Protein AF-A0A1I5BP24-F1 (afdb_monomer_lite)

Radius of gyration: 20.65 Å; chains: 1; bounding box: 53×51×50 Å

Sequence (372 aa):
MGFIENFFFSIAGLSYIFLWIVVSLATIEKKPILNYLAEFLVYLFSFLFLGLRDSNSGTDTAAYISFFEKIQYSQNFEFTWEYIYNVFAYLIGLIFDSTGFIIANVVIQLLLISFISRKLKIKEISLILLAYISFLPGFDMLTNGMRQGLSIPLAMIIYFIWQYKKSINKLSVFILFILHKSILIYIPFLIVSSFTKTNHKLKLINLFLSLFVIFILLWHLMDLRDVLSPVMNSITFQLSESNLTLGEKFNVYLTNDSDMLSGIYKYYFLMISIFFLFFVFKSRKEISEHTNNVVLRDYAFFVSFLALPYAIIWISPFSYRFMYIFYLPGLIFSVYFLNIQNQIKSYYFYLLVVLVAGLFTYGSNTFSNFNY

Organism: NCBI:txid287099

Foldseek 3Di:
DVLVCCLCPDPLNVLVVVLLVVLVVLQPPPDDPLLVVLSVLLNVLSSLVVSVDDCPLDDVSVVQLVLLCCLLPPPDQDCPDQPVVSVVSNVQSVPDHSVSSLSVLLSLLLVLQLVLLVLLVQNNSSLLSLLVSLLQFISCSVRCCSLVSNLQSVLSVVVSCCVPVVPDDPCVNVVSVSRDVLSVLVVVVVVCLVPDDLVCLLVLLVVLLVLLVVLLVVVVVDPCLVVLLVVLVVQQDDDPVDPDGRSVVVNCQQPVPPQLDDPVVLVSLVVLLVVLVVLLVVCSVVCVVVVPPSVLSSLSSVLSSLSNVLSNRSRTSNSSSSSSNNNSSSSSSSSSSCSVVVDVVSSVVSVVVSVVSSCVSSVDCVSVVVPD

Structure (mmCIF, N/CA/C/O backbone):
data_AF-A0A1I5BP24-F1
#
_entry.id   AF-A0A1I5BP24-F1
#
loop_
_atom_site.group_PDB
_atom_site.id
_atom_site.type_symbol
_atom_site.label_atom_id
_atom_site.label_alt_id
_atom_site.label_comp_id
_atom_site.label_asym_id
_atom_site.label_entity_id
_atom_site.label_seq_id
_atom_site.pdbx_PDB_ins_code
_atom_site.Cartn_x
_atom_site.Cartn_y
_atom_site.Cartn_z
_atom_site.occupancy
_atom_site.B_iso_or_equiv
_atom_site.auth_seq_id
_atom_site.auth_comp_id
_atom_site.auth_asym_id
_atom_site.auth_atom_id
_atom_site.pdbx_PDB_model_num
ATOM 1 N N . MET A 1 1 ? 19.831 -29.323 -3.398 1.00 38.34 1 MET A N 1
ATOM 2 C CA . MET A 1 1 ? 20.983 -28.913 -2.564 1.00 38.34 1 MET A CA 1
ATOM 3 C C . MET A 1 1 ? 21.501 -27.535 -2.957 1.00 38.34 1 MET A C 1
ATOM 5 O O . MET A 1 1 ? 21.423 -26.663 -2.106 1.00 38.34 1 MET A O 1
ATOM 9 N N . GLY A 1 2 ? 21.856 -27.276 -4.225 1.00 42.53 2 GLY A N 1
ATOM 10 C CA . GLY A 1 2 ? 22.384 -25.962 -4.649 1.00 42.53 2 GLY A CA 1
ATOM 11 C C . GLY A 1 2 ? 21.509 -24.736 -4.335 1.00 42.53 2 GLY A C 1
ATOM 12 O O . GLY A 1 2 ? 22.036 -23.686 -4.003 1.00 42.53 2 GLY A O 1
ATOM 13 N N . PHE A 1 3 ? 20.176 -24.864 -4.334 1.00 43.75 3 PHE A N 1
ATOM 14 C CA . PHE A 1 3 ? 19.287 -23.747 -3.977 1.00 43.75 3 PHE A CA 1
ATOM 15 C C . PHE A 1 3 ? 19.384 -23.338 -2.495 1.00 43.75 3 PHE A C 1
ATOM 17 O O . PHE A 1 3 ? 19.379 -22.159 -2.151 1.00 43.75 3 PHE A O 1
ATOM 24 N N . ILE A 1 4 ? 19.494 -24.330 -1.610 1.00 44.84 4 ILE A N 1
ATOM 25 C CA . ILE A 1 4 ? 19.556 -24.122 -0.160 1.00 44.84 4 ILE A CA 1
ATOM 26 C C . ILE A 1 4 ? 20.906 -23.504 0.209 1.00 44.84 4 ILE A C 1
ATOM 28 O O . ILE A 1 4 ? 20.944 -22.522 0.945 1.00 44.84 4 ILE A O 1
ATOM 32 N N . GLU A 1 5 ? 21.999 -24.026 -0.349 1.00 47.09 5 GLU A N 1
ATOM 33 C CA . GLU A 1 5 ? 23.335 -23.454 -0.152 1.00 47.09 5 GLU A CA 1
ATOM 34 C C . GLU A 1 5 ? 23.419 -22.026 -0.700 1.00 47.09 5 GLU A C 1
ATOM 36 O O . GLU A 1 5 ? 23.831 -21.125 0.027 1.00 47.09 5 GLU A O 1
ATOM 41 N N . ASN A 1 6 ? 22.923 -21.774 -1.915 1.00 49.66 6 ASN A N 1
ATOM 42 C CA . ASN A 1 6 ? 22.903 -20.423 -2.476 1.00 49.66 6 ASN A CA 1
ATOM 43 C C . ASN A 1 6 ? 22.103 -19.446 -1.609 1.00 49.66 6 ASN A C 1
ATOM 45 O O . ASN A 1 6 ? 22.500 -18.297 -1.472 1.00 49.66 6 ASN A O 1
ATOM 49 N N . PHE A 1 7 ? 21.011 -19.868 -0.969 1.00 51.94 7 PHE A N 1
ATOM 50 C CA . PHE A 1 7 ? 20.293 -18.992 -0.045 1.00 51.94 7 PHE A CA 1
ATOM 51 C C . PHE A 1 7 ? 21.119 -18.699 1.214 1.00 51.94 7 PHE A C 1
ATOM 53 O O . PHE A 1 7 ? 21.410 -17.540 1.485 1.00 51.94 7 PHE A O 1
ATOM 60 N N . PHE A 1 8 ? 21.536 -19.721 1.968 1.00 54.41 8 PHE A N 1
ATOM 61 C CA . PHE A 1 8 ? 22.217 -19.519 3.256 1.00 54.41 8 PHE A CA 1
ATOM 62 C C . PHE A 1 8 ? 23.579 -18.827 3.137 1.00 54.41 8 PHE A C 1
ATOM 64 O O . PHE A 1 8 ? 23.984 -18.137 4.072 1.00 54.41 8 PHE A O 1
ATOM 71 N N . PHE A 1 9 ? 24.261 -18.982 2.001 1.00 56.28 9 PHE A N 1
ATOM 72 C CA . PHE A 1 9 ? 25.566 -18.373 1.748 1.00 56.28 9 PHE A CA 1
ATOM 73 C C . PHE A 1 9 ? 25.504 -17.123 0.855 1.00 56.28 9 PHE A C 1
ATOM 75 O O . PHE A 1 9 ? 26.529 -16.469 0.670 1.00 56.28 9 PHE A O 1
ATOM 82 N N . SER A 1 10 ? 24.330 -16.738 0.338 1.00 51.28 10 SER A N 1
ATOM 83 C CA . SER A 1 10 ? 24.176 -15.456 -0.363 1.00 51.28 10 SER A CA 1
ATOM 84 C C . SER A 1 10 ? 23.939 -14.302 0.604 1.00 51.28 10 SER A C 1
ATOM 86 O O . SER A 1 10 ? 23.294 -14.430 1.647 1.00 51.28 10 SER A O 1
ATOM 88 N N . ILE A 1 11 ? 24.374 -13.114 0.182 1.00 52.81 11 ILE A N 1
ATOM 89 C CA . ILE A 1 11 ? 24.058 -11.834 0.831 1.00 52.81 11 ILE A CA 1
ATOM 90 C C . ILE A 1 11 ? 22.535 -11.661 0.990 1.00 52.81 11 ILE A C 1
ATOM 92 O O . ILE A 1 11 ? 22.078 -11.106 1.992 1.00 52.81 11 ILE A O 1
ATOM 96 N N . ALA A 1 12 ? 21.747 -12.198 0.051 1.00 49.94 12 ALA A N 1
ATOM 97 C CA . ALA A 1 12 ? 20.288 -12.223 0.099 1.00 49.94 12 ALA A CA 1
ATOM 98 C C . ALA A 1 12 ? 19.764 -12.984 1.314 1.00 49.94 12 ALA A C 1
ATOM 100 O O . ALA A 1 12 ? 19.069 -12.408 2.154 1.00 49.94 12 ALA A O 1
ATOM 101 N N . GLY A 1 13 ? 20.122 -14.264 1.438 1.00 52.25 13 GLY A N 1
ATOM 102 C CA . GLY A 1 13 ? 19.632 -15.082 2.539 1.00 52.25 13 GLY A CA 1
ATOM 103 C C . GLY A 1 13 ? 20.172 -14.614 3.882 1.00 52.25 13 GLY A C 1
ATOM 104 O O . GLY A 1 13 ? 19.409 -14.562 4.843 1.00 52.25 13 GLY A O 1
ATOM 105 N N . LEU A 1 14 ? 21.423 -14.145 3.949 1.00 57.38 14 LEU A N 1
ATOM 106 C CA . LEU A 1 14 ? 21.986 -13.544 5.164 1.00 57.38 14 LEU A CA 1
ATOM 107 C C . LEU A 1 14 ? 21.220 -12.285 5.608 1.00 57.38 14 LEU A C 1
ATOM 109 O O . LEU A 1 14 ? 20.912 -12.140 6.792 1.00 57.38 14 LEU A O 1
ATOM 113 N N . SER A 1 15 ? 20.845 -11.404 4.675 1.00 53.50 15 SER A N 1
ATOM 114 C CA . SER A 1 15 ? 20.063 -10.192 4.973 1.00 53.50 15 SER A CA 1
ATOM 115 C C . SER A 1 15 ? 18.645 -10.514 5.455 1.00 53.50 15 SER A C 1
ATOM 117 O O . SER A 1 15 ? 18.114 -9.832 6.332 1.00 53.50 15 SER A O 1
ATOM 119 N N . TYR A 1 16 ? 18.036 -11.581 4.935 1.00 58.62 16 TYR A N 1
ATOM 120 C CA . TYR A 1 16 ? 16.728 -12.055 5.391 1.00 58.62 16 TYR A CA 1
ATOM 121 C C . TYR A 1 16 ? 16.786 -12.794 6.724 1.00 58.62 16 TYR A C 1
ATOM 123 O O . TYR A 1 16 ? 15.888 -12.617 7.543 1.00 58.62 16 TYR A O 1
ATOM 131 N N . ILE A 1 17 ? 17.837 -13.576 6.981 1.00 61.72 17 ILE A N 1
ATOM 132 C CA . ILE A 1 17 ? 18.101 -14.153 8.305 1.00 61.72 17 ILE A CA 1
ATOM 133 C C . ILE A 1 17 ? 18.274 -13.019 9.315 1.00 61.72 17 ILE A C 1
ATOM 135 O O . ILE A 1 17 ? 17.666 -13.052 10.381 1.00 61.72 17 ILE A O 1
ATOM 139 N N . PHE A 1 18 ? 19.021 -11.971 8.960 1.00 63.41 18 PHE A N 1
ATOM 140 C CA . PHE A 1 18 ? 19.148 -10.777 9.786 1.00 63.41 18 PHE A CA 1
ATOM 141 C C . PHE A 1 18 ? 17.799 -10.081 10.008 1.00 63.41 18 PHE A C 1
ATOM 143 O O . PHE A 1 18 ? 17.456 -9.782 11.148 1.00 63.41 18 PHE A O 1
ATOM 150 N N . LEU A 1 19 ? 16.989 -9.880 8.963 1.00 59.53 19 LEU A N 1
ATOM 151 C CA . LEU A 1 19 ? 15.641 -9.320 9.094 1.00 59.53 19 LEU A CA 1
ATOM 152 C C . LEU A 1 19 ? 14.757 -10.188 10.003 1.00 59.53 19 LEU A C 1
ATOM 154 O O . LEU A 1 19 ? 14.069 -9.660 10.872 1.00 59.53 19 LEU A O 1
ATOM 158 N N . TRP A 1 20 ? 14.805 -11.511 9.850 1.00 64.50 20 TRP A N 1
ATOM 159 C CA . TRP A 1 20 ? 14.082 -12.462 10.690 1.00 64.50 20 TRP A CA 1
ATOM 160 C C . TRP A 1 20 ? 14.533 -12.379 12.148 1.00 64.50 20 TRP A C 1
ATOM 162 O O . TRP A 1 20 ? 13.686 -12.315 13.036 1.00 64.50 20 TRP A O 1
ATOM 172 N N . ILE A 1 21 ? 15.840 -12.280 12.407 1.00 64.00 21 ILE A N 1
ATOM 173 C CA . ILE A 1 21 ? 16.393 -12.041 13.745 1.00 64.00 21 ILE A CA 1
ATOM 174 C C . ILE A 1 21 ? 15.887 -10.699 14.286 1.00 64.00 21 ILE A C 1
ATOM 176 O O . ILE A 1 21 ? 15.369 -10.651 15.395 1.00 64.00 21 ILE A O 1
ATOM 180 N N . VAL A 1 22 ? 15.949 -9.614 13.510 1.00 60.88 22 VAL A N 1
ATOM 181 C CA . VAL A 1 22 ? 15.485 -8.278 13.923 1.00 60.88 22 VAL A CA 1
ATOM 182 C C . VAL A 1 22 ? 13.985 -8.262 14.220 1.00 60.88 22 VAL A C 1
ATOM 184 O O . VAL A 1 22 ? 13.576 -7.633 15.193 1.00 60.88 22 VAL A O 1
ATOM 187 N N . VAL A 1 23 ? 13.158 -8.946 13.425 1.00 59.31 23 VAL A N 1
ATOM 188 C CA . VAL A 1 23 ? 11.705 -9.085 13.637 1.00 59.31 23 VAL A CA 1
ATOM 189 C C . VAL A 1 23 ? 11.406 -9.985 14.838 1.00 59.31 23 VAL A C 1
ATOM 191 O O . VAL A 1 23 ? 10.518 -9.671 15.627 1.00 59.31 23 VAL A O 1
ATOM 194 N N . SER A 1 24 ? 12.180 -11.051 15.037 1.00 60.31 24 SER A N 1
ATOM 195 C CA . SER A 1 24 ? 12.028 -11.970 16.171 1.00 60.31 24 SER A CA 1
ATOM 196 C C . SER A 1 24 ? 12.443 -11.318 17.493 1.00 60.31 24 SER A C 1
ATOM 198 O O . SER A 1 24 ? 11.750 -11.473 18.498 1.00 60.31 24 SER A O 1
ATOM 200 N N . LEU A 1 25 ? 13.527 -10.531 17.476 1.00 57.69 25 LEU A N 1
ATOM 201 C CA . LEU A 1 25 ? 14.007 -9.701 18.586 1.00 57.69 25 LEU A CA 1
ATOM 202 C C . LEU A 1 25 ? 13.153 -8.439 18.785 1.00 57.69 25 LEU A C 1
ATOM 204 O O . LEU A 1 25 ? 13.129 -7.862 19.865 1.00 57.69 25 LEU A O 1
ATOM 208 N N . ALA A 1 26 ? 12.411 -7.992 17.771 1.00 51.50 26 ALA A N 1
ATOM 209 C CA . ALA A 1 26 ? 11.456 -6.890 17.904 1.00 51.50 26 ALA A CA 1
ATOM 210 C C . ALA A 1 26 ? 10.321 -7.178 18.887 1.00 51.50 26 ALA A C 1
ATOM 212 O O . ALA A 1 26 ? 9.654 -6.256 19.352 1.00 51.50 26 ALA A O 1
ATOM 213 N N . THR A 1 27 ? 10.035 -8.459 19.089 1.00 51.31 27 THR A N 1
ATOM 214 C CA . THR A 1 27 ? 8.773 -8.976 19.614 1.00 51.31 27 THR A CA 1
ATOM 215 C C . THR A 1 27 ? 9.007 -9.785 20.901 1.00 51.31 27 THR A C 1
ATOM 217 O O . THR A 1 27 ? 8.265 -10.712 21.187 1.00 51.31 27 THR A O 1
ATOM 220 N N . ILE A 1 28 ? 10.012 -9.414 21.709 1.00 46.19 28 ILE A N 1
ATOM 221 C CA . ILE A 1 28 ? 10.496 -10.106 22.935 1.00 46.19 28 ILE A CA 1
ATOM 222 C C . ILE A 1 28 ? 9.428 -10.341 24.039 1.00 46.19 28 ILE A C 1
ATOM 224 O O . ILE A 1 28 ? 9.684 -11.037 25.020 1.00 46.19 28 ILE A O 1
ATOM 228 N N . GLU A 1 29 ? 8.203 -9.835 23.902 1.00 53.19 29 GLU A N 1
ATOM 229 C CA . GLU A 1 29 ? 7.113 -10.143 24.840 1.00 53.19 29 GLU A CA 1
ATOM 230 C C . GLU A 1 29 ? 6.595 -11.586 24.673 1.00 53.19 29 GLU A C 1
ATOM 232 O O . GLU A 1 29 ? 6.756 -12.188 23.616 1.00 53.19 29 GLU A O 1
ATOM 237 N N . LYS A 1 30 ? 5.951 -12.162 25.707 1.00 50.00 30 LYS A N 1
ATOM 238 C CA . LYS A 1 30 ? 5.324 -13.502 25.653 1.00 50.00 30 LYS A CA 1
ATOM 239 C C . LYS A 1 30 ? 4.406 -13.616 24.425 1.00 50.00 30 LYS A C 1
ATOM 241 O O . LYS A 1 30 ? 3.261 -13.166 24.459 1.00 50.00 30 LYS A O 1
ATOM 246 N N . LYS A 1 31 ? 4.912 -14.210 23.340 1.00 56.47 31 LYS A N 1
ATOM 247 C CA . LYS A 1 31 ? 4.194 -14.273 22.065 1.00 56.47 31 LYS A CA 1
ATOM 248 C C . LYS A 1 31 ? 3.145 -15.389 22.079 1.00 56.47 31 LYS A C 1
ATOM 250 O O . LYS A 1 31 ? 3.450 -16.501 22.516 1.00 56.47 31 LYS A O 1
ATOM 255 N N . PRO A 1 32 ? 1.940 -15.156 21.536 1.00 62.97 32 PRO A N 1
ATOM 256 C CA . PRO A 1 32 ? 1.045 -16.246 21.170 1.00 62.97 32 PRO A CA 1
ATOM 257 C C . PRO A 1 32 ? 1.681 -17.098 20.055 1.00 62.97 32 PRO A C 1
ATOM 259 O O . PRO A 1 32 ? 2.387 -16.569 19.197 1.00 62.97 32 PRO A O 1
ATOM 262 N N . ILE A 1 33 ? 1.392 -18.407 20.030 1.00 68.75 33 ILE A N 1
ATOM 263 C CA . ILE A 1 33 ? 1.871 -19.378 19.014 1.00 68.75 33 ILE A CA 1
ATOM 264 C C . ILE A 1 33 ? 1.690 -18.866 17.575 1.00 68.75 33 ILE A C 1
ATOM 266 O O . ILE A 1 33 ? 2.525 -19.119 16.710 1.00 68.75 33 ILE A O 1
ATOM 270 N N . LEU A 1 34 ? 0.631 -18.092 17.334 1.00 60.25 34 LEU A N 1
ATOM 271 C CA . LEU A 1 34 ? 0.334 -17.479 16.044 1.00 60.25 34 LEU A CA 1
ATOM 272 C C . LEU A 1 34 ? 1.467 -16.572 15.523 1.00 60.25 34 LEU A C 1
ATOM 274 O O . LEU A 1 34 ? 1.747 -16.589 14.330 1.00 60.25 34 LEU A O 1
ATOM 278 N N . ASN A 1 35 ? 2.140 -15.813 16.394 1.00 67.00 35 ASN A N 1
ATOM 279 C CA . ASN A 1 35 ? 3.245 -14.942 15.981 1.00 67.00 35 ASN A CA 1
ATOM 280 C C . ASN A 1 35 ? 4.480 -15.750 15.582 1.00 67.00 35 ASN A C 1
ATOM 282 O O . ASN A 1 35 ? 5.111 -15.414 14.588 1.00 67.00 35 ASN A O 1
ATOM 286 N N . TYR A 1 36 ? 4.783 -16.840 16.294 1.00 67.88 36 TYR A N 1
ATOM 287 C CA . TYR A 1 36 ? 5.864 -17.749 15.904 1.00 67.88 36 TYR A CA 1
ATOM 288 C C . TYR A 1 36 ? 5.572 -18.434 14.569 1.00 67.88 36 TYR A C 1
ATOM 290 O O . TYR A 1 36 ? 6.449 -18.517 13.715 1.00 67.88 36 TYR A O 1
ATOM 298 N N . LEU A 1 37 ? 4.326 -18.873 14.361 1.00 69.25 37 LEU A N 1
ATOM 299 C CA . LEU A 1 37 ? 3.896 -19.438 13.086 1.00 69.25 37 LEU A CA 1
ATOM 300 C C . LEU A 1 37 ? 4.014 -18.405 11.958 1.00 69.25 37 LEU A C 1
ATOM 302 O O . LEU A 1 37 ? 4.551 -18.719 10.904 1.00 69.25 37 LEU A O 1
ATOM 306 N N . ALA A 1 38 ? 3.564 -17.167 12.180 1.00 62.69 38 ALA A N 1
ATOM 307 C CA . ALA A 1 38 ? 3.698 -16.095 11.200 1.00 62.69 38 ALA A CA 1
ATOM 308 C C . ALA A 1 38 ? 5.170 -15.756 10.914 1.00 62.69 38 ALA A C 1
ATOM 310 O O . ALA A 1 38 ? 5.514 -15.577 9.758 1.00 62.69 38 ALA A O 1
ATOM 311 N N . GLU A 1 39 ? 6.053 -15.717 11.915 1.00 69.94 39 GLU A N 1
ATOM 312 C CA . GLU A 1 39 ? 7.502 -15.501 11.732 1.00 69.94 39 GLU A CA 1
ATOM 313 C C . GLU A 1 39 ? 8.160 -16.622 10.934 1.00 69.94 39 GLU A C 1
ATOM 315 O O . GLU A 1 39 ? 8.947 -16.356 10.025 1.00 69.94 39 GLU A O 1
ATOM 320 N N . PHE A 1 40 ? 7.816 -17.871 11.247 1.00 68.81 40 PHE A N 1
ATOM 321 C CA . PHE A 1 40 ? 8.266 -19.032 10.490 1.00 68.81 40 PHE A CA 1
ATOM 322 C C . PHE A 1 40 ? 7.772 -18.976 9.043 1.00 68.81 40 PHE A C 1
ATOM 324 O O . PHE A 1 40 ? 8.539 -19.226 8.119 1.00 68.81 40 PHE A O 1
ATOM 331 N N . LEU A 1 41 ? 6.513 -18.591 8.827 1.00 64.69 41 LEU A N 1
ATOM 332 C CA . LEU A 1 41 ? 5.959 -18.420 7.489 1.00 64.69 41 LEU A CA 1
ATOM 333 C C . LEU A 1 41 ? 6.587 -17.231 6.761 1.00 64.69 41 LEU A C 1
ATOM 335 O O . LEU A 1 41 ? 6.845 -17.352 5.575 1.00 64.69 41 LEU A O 1
ATOM 339 N N . VAL A 1 42 ? 6.899 -16.114 7.428 1.00 66.94 42 VAL A N 1
ATOM 340 C CA . VAL A 1 42 ? 7.656 -15.008 6.813 1.00 66.94 42 VAL A CA 1
ATOM 341 C C . VAL A 1 42 ? 8.996 -15.529 6.327 1.00 66.94 42 VAL A C 1
ATOM 343 O O . VAL A 1 42 ? 9.361 -15.271 5.186 1.00 66.94 42 VAL A O 1
ATOM 346 N N . TYR A 1 43 ? 9.704 -16.290 7.160 1.00 64.75 43 TYR A N 1
ATOM 347 C CA . TYR A 1 43 ? 10.968 -16.909 6.785 1.00 64.75 43 TYR A CA 1
ATOM 348 C C . TYR A 1 43 ? 10.804 -17.869 5.596 1.00 64.75 43 TYR A C 1
ATOM 350 O O . TYR A 1 43 ? 11.522 -17.740 4.609 1.00 64.75 43 TYR A O 1
ATOM 358 N N . LEU A 1 44 ? 9.809 -18.761 5.636 1.00 62.19 44 LEU A N 1
ATOM 359 C CA . LEU A 1 44 ? 9.525 -19.733 4.578 1.00 62.19 44 LEU A CA 1
ATOM 360 C C . LEU A 1 44 ? 9.126 -19.059 3.258 1.00 62.19 44 LEU A C 1
ATOM 362 O O . LEU A 1 44 ? 9.667 -19.393 2.210 1.00 62.19 44 LEU A O 1
ATOM 366 N N . PHE A 1 45 ? 8.204 -18.096 3.291 1.00 61.19 45 PHE A N 1
ATOM 367 C CA . PHE A 1 45 ? 7.774 -17.361 2.105 1.00 61.19 45 PHE A CA 1
ATOM 368 C C . PHE A 1 45 ? 8.878 -16.448 1.583 1.00 61.19 45 PHE A C 1
ATOM 370 O O . PHE A 1 45 ? 9.002 -16.339 0.377 1.00 61.19 45 PHE A O 1
ATOM 377 N N . SER A 1 46 ? 9.722 -15.862 2.435 1.00 61.88 46 SER A N 1
ATOM 378 C CA . SER A 1 46 ? 10.901 -15.100 1.988 1.00 61.88 46 SER A CA 1
ATOM 379 C C . SER A 1 46 ? 11.954 -16.002 1.334 1.00 61.88 46 SER A C 1
ATOM 381 O O . SER A 1 46 ? 12.569 -15.623 0.339 1.00 61.88 46 SER A O 1
ATOM 383 N N . PHE A 1 47 ? 12.132 -17.217 1.864 1.00 55.31 47 PHE A N 1
ATOM 384 C CA . PHE A 1 47 ? 12.987 -18.253 1.289 1.00 55.31 47 PHE A CA 1
ATOM 385 C C . PHE A 1 47 ? 12.468 -18.722 -0.075 1.00 55.31 47 PHE A C 1
ATOM 387 O O . PHE A 1 47 ? 13.227 -18.755 -1.035 1.00 55.31 47 PHE A O 1
ATOM 394 N N . LEU A 1 48 ? 11.169 -19.016 -0.193 1.00 55.03 48 LEU A N 1
ATOM 395 C CA . LEU A 1 48 ? 10.525 -19.377 -1.462 1.00 55.03 48 LEU A CA 1
ATOM 396 C C . LEU A 1 48 ? 10.509 -18.204 -2.451 1.00 55.03 48 LEU A C 1
ATOM 398 O O . LEU A 1 48 ? 10.681 -18.401 -3.648 1.00 55.03 48 LEU A O 1
ATOM 402 N N . PHE A 1 49 ? 10.345 -16.979 -1.955 1.00 55.28 49 PHE A N 1
ATOM 403 C CA . PHE A 1 49 ? 10.337 -15.749 -2.738 1.00 55.28 49 PHE A CA 1
ATOM 404 C C . PHE A 1 49 ? 11.671 -15.500 -3.442 1.00 55.28 49 PHE A C 1
ATOM 406 O O . PHE A 1 49 ? 11.683 -15.277 -4.647 1.00 55.28 49 PHE A O 1
ATOM 413 N N . LEU A 1 50 ? 12.785 -15.558 -2.707 1.00 50.62 50 LEU A N 1
ATOM 414 C CA . LEU A 1 50 ? 14.132 -15.448 -3.279 1.00 50.62 50 LEU A CA 1
ATOM 415 C C . LEU A 1 50 ? 14.553 -16.730 -4.002 1.00 50.62 50 LEU A C 1
ATOM 417 O O . LEU A 1 50 ? 15.390 -16.694 -4.897 1.00 50.62 50 LEU A O 1
ATOM 421 N N . GLY A 1 51 ? 13.982 -17.862 -3.587 1.00 41.38 51 GLY A N 1
ATOM 422 C CA . GLY A 1 51 ? 14.357 -19.180 -4.060 1.00 41.38 51 GLY A CA 1
ATOM 423 C C . GLY A 1 51 ? 13.678 -19.644 -5.346 1.00 41.38 51 GLY A C 1
ATOM 424 O O . GLY A 1 51 ? 14.036 -20.674 -5.899 1.00 41.38 51 GLY A O 1
ATOM 425 N N . LEU A 1 52 ? 12.662 -18.927 -5.815 1.00 42.16 52 LEU A N 1
ATOM 426 C CA . LEU A 1 52 ? 11.901 -19.290 -7.014 1.00 42.16 52 LEU A CA 1
ATOM 427 C C . LEU A 1 52 ? 11.827 -18.149 -8.035 1.00 42.16 52 LEU A C 1
ATOM 429 O O . LEU A 1 52 ? 11.247 -18.332 -9.102 1.00 42.16 52 LEU A O 1
ATOM 433 N N . ARG A 1 53 ? 12.387 -16.972 -7.726 1.00 51.03 53 ARG A N 1
ATOM 434 C CA . ARG A 1 53 ? 12.352 -15.796 -8.603 1.00 51.03 53 ARG A CA 1
ATOM 435 C C . ARG A 1 53 ? 13.760 -15.413 -9.024 1.00 51.03 53 ARG A C 1
ATOM 437 O O . ARG A 1 53 ? 14.530 -14.882 -8.233 1.00 51.03 53 ARG A O 1
ATOM 444 N N . ASP A 1 54 ? 14.068 -15.696 -10.283 1.00 46.38 54 ASP A N 1
ATOM 445 C CA . ASP A 1 54 ? 15.251 -15.168 -10.955 1.00 46.38 54 ASP A CA 1
ATOM 446 C C . ASP A 1 54 ? 15.075 -13.654 -11.198 1.00 46.38 54 ASP A C 1
ATOM 448 O O . ASP A 1 54 ? 13.943 -13.172 -11.351 1.00 46.38 54 ASP A O 1
ATOM 452 N N . SER A 1 55 ? 16.175 -12.899 -11.252 1.00 46.97 55 SER A N 1
ATOM 453 C CA . SER A 1 55 ? 16.190 -11.451 -11.544 1.00 46.97 55 SER A CA 1
ATOM 454 C C . SER A 1 55 ? 15.555 -11.108 -12.901 1.00 46.97 55 SER A C 1
ATOM 456 O O . SER A 1 55 ? 15.186 -9.961 -13.142 1.00 46.97 55 SER A O 1
ATOM 458 N N . ASN A 1 56 ? 15.357 -12.124 -13.741 1.00 46.22 56 ASN A N 1
ATOM 459 C CA . ASN A 1 56 ? 14.718 -12.074 -15.053 1.00 46.22 56 ASN A CA 1
ATOM 460 C C . ASN A 1 56 ? 13.180 -12.198 -15.022 1.00 46.22 56 ASN A C 1
ATOM 462 O O . ASN A 1 56 ? 12.541 -12.155 -16.066 1.00 46.22 56 ASN A O 1
ATOM 466 N N . SER A 1 57 ? 12.555 -12.370 -13.851 1.00 44.50 57 SER A N 1
ATOM 467 C CA . SER A 1 57 ? 11.105 -12.628 -13.732 1.00 44.50 57 SER A CA 1
ATOM 468 C C . SER A 1 57 ? 10.206 -11.386 -13.870 1.00 44.50 57 SER A C 1
ATOM 470 O O . SER A 1 57 ? 9.036 -11.429 -13.478 1.00 44.50 57 SER A O 1
ATOM 472 N N . GLY A 1 58 ? 10.728 -10.276 -14.404 1.00 51.72 58 GLY A N 1
ATOM 473 C CA . GLY A 1 58 ? 9.968 -9.040 -14.508 1.00 51.72 58 GLY A CA 1
ATOM 474 C C . GLY A 1 58 ? 10.613 -7.896 -15.316 1.00 51.72 58 GLY A C 1
ATOM 475 O O . GLY A 1 58 ? 11.819 -7.651 -15.251 1.00 51.72 58 GLY A O 1
ATOM 476 N N . THR A 1 59 ? 9.773 -7.194 -16.081 1.00 52.28 59 THR A N 1
ATOM 477 C CA . THR A 1 59 ? 10.071 -6.076 -16.988 1.00 52.28 59 THR A CA 1
ATOM 478 C C . THR A 1 59 ? 10.672 -4.861 -16.279 1.00 52.28 59 THR A C 1
ATOM 480 O O . THR A 1 59 ? 11.633 -4.267 -16.769 1.00 52.28 59 THR A O 1
ATOM 483 N N . ASP A 1 60 ? 10.137 -4.478 -15.120 1.00 56.84 60 ASP A N 1
ATOM 484 C CA . ASP A 1 60 ? 10.643 -3.308 -14.409 1.00 56.84 60 ASP A CA 1
ATOM 485 C C . ASP A 1 60 ? 11.930 -3.633 -13.651 1.00 56.84 60 ASP A C 1
ATOM 487 O O . ASP A 1 60 ? 12.827 -2.798 -13.589 1.00 56.84 60 ASP A O 1
ATOM 491 N N . THR A 1 61 ? 12.088 -4.862 -13.156 1.00 61.66 61 THR A N 1
ATOM 492 C CA . THR A 1 61 ? 13.325 -5.349 -12.528 1.00 61.66 61 THR A CA 1
ATOM 493 C C . THR A 1 61 ? 14.523 -5.189 -13.457 1.00 61.66 61 THR A C 1
ATOM 495 O O . THR A 1 61 ? 15.546 -4.655 -13.030 1.00 61.66 61 THR A O 1
ATOM 498 N N . ALA A 1 62 ? 14.378 -5.545 -14.736 1.00 64.50 62 ALA A N 1
ATOM 499 C CA . ALA A 1 62 ? 15.406 -5.305 -15.746 1.00 64.50 62 ALA A CA 1
ATOM 500 C C . ALA A 1 62 ? 15.724 -3.806 -15.911 1.00 64.50 62 ALA A C 1
ATOM 502 O O . ALA A 1 62 ? 16.893 -3.421 -15.976 1.00 64.50 62 ALA A O 1
ATOM 503 N N . ALA A 1 63 ? 14.706 -2.936 -15.902 1.00 67.25 63 ALA A N 1
ATOM 504 C CA . ALA A 1 63 ? 14.906 -1.487 -15.948 1.00 67.25 63 ALA A CA 1
ATOM 505 C C . ALA A 1 63 ? 15.619 -0.949 -14.691 1.00 67.25 63 ALA A C 1
ATOM 507 O O . ALA A 1 63 ? 16.464 -0.061 -14.806 1.00 67.25 63 ALA A O 1
ATOM 508 N N . TYR A 1 64 ? 15.335 -1.498 -13.505 1.00 69.50 64 TYR A N 1
ATOM 509 C CA . TYR A 1 64 ? 16.023 -1.156 -12.256 1.00 69.50 64 TYR A CA 1
ATOM 510 C C . TYR A 1 64 ? 17.469 -1.624 -12.214 1.00 69.50 64 TYR A C 1
ATOM 512 O O . TYR A 1 64 ? 18.324 -0.863 -11.766 1.00 69.50 64 TYR A O 1
ATOM 520 N N . ILE A 1 65 ? 17.743 -2.840 -12.681 1.00 73.75 65 ILE A N 1
ATOM 521 C CA . ILE A 1 65 ? 19.103 -3.370 -12.792 1.00 73.75 65 ILE A CA 1
ATOM 522 C C . ILE A 1 65 ? 19.899 -2.508 -13.772 1.00 73.75 65 ILE A C 1
ATOM 524 O O . ILE A 1 65 ? 20.940 -1.979 -13.399 1.00 73.75 65 ILE A O 1
ATOM 528 N N . SER A 1 66 ? 19.357 -2.254 -14.969 1.00 74.25 66 SER A N 1
ATOM 529 C CA . SER A 1 66 ? 20.006 -1.403 -15.974 1.00 74.25 66 SER A CA 1
ATOM 530 C C . SER A 1 66 ? 20.252 0.021 -15.465 1.00 74.25 66 SER A C 1
ATOM 532 O O . SER A 1 66 ? 21.310 0.599 -15.706 1.00 74.25 66 SER A O 1
ATOM 534 N N . PHE A 1 67 ? 19.296 0.605 -14.738 1.00 75.62 67 PHE A N 1
ATOM 535 C CA . PHE A 1 67 ? 19.466 1.909 -14.098 1.00 75.62 67 PHE A CA 1
ATOM 536 C C . PHE A 1 67 ? 20.568 1.889 -13.031 1.00 75.62 67 PHE A C 1
ATOM 538 O O . PHE A 1 67 ? 21.410 2.786 -13.001 1.00 75.62 67 PHE A O 1
ATOM 545 N N . PHE A 1 68 ? 20.582 0.870 -12.171 1.00 78.88 68 PHE A N 1
ATOM 546 C CA . PHE A 1 68 ? 21.573 0.740 -11.111 1.00 78.88 68 PHE A CA 1
ATOM 547 C C . PHE A 1 68 ? 22.984 0.550 -11.674 1.00 78.88 68 PHE A C 1
ATOM 549 O O . PHE A 1 68 ? 23.903 1.250 -11.260 1.00 78.88 68 PHE A O 1
ATOM 556 N N . GLU A 1 69 ? 23.142 -0.313 -12.677 1.00 80.06 69 GLU A N 1
ATOM 557 C CA . GLU A 1 69 ? 24.406 -0.513 -13.388 1.00 80.06 69 GLU A CA 1
ATOM 558 C C . GLU A 1 69 ? 24.877 0.786 -14.052 1.00 80.06 69 GLU A C 1
ATOM 560 O O . GLU A 1 69 ? 26.046 1.153 -13.940 1.00 80.06 69 GLU A O 1
ATOM 565 N N . LYS A 1 70 ? 23.971 1.556 -14.669 1.00 78.06 70 LYS A N 1
ATOM 566 C CA . LYS A 1 70 ? 24.315 2.881 -15.204 1.00 78.06 70 LYS A CA 1
ATOM 567 C C . LYS A 1 70 ? 24.826 3.824 -14.119 1.00 78.06 70 LYS A C 1
ATOM 569 O O . LYS A 1 70 ? 25.818 4.498 -14.355 1.00 78.06 70 LYS A O 1
ATOM 574 N N . ILE A 1 71 ? 24.203 3.872 -12.942 1.00 76.75 71 ILE A N 1
ATOM 575 C CA . ILE A 1 71 ? 24.683 4.714 -11.832 1.00 76.75 71 ILE A CA 1
ATOM 576 C C . ILE A 1 71 ? 26.033 4.234 -11.293 1.00 76.75 71 ILE A C 1
ATOM 578 O O . ILE A 1 71 ? 26.875 5.056 -10.944 1.00 76.75 71 ILE A O 1
ATOM 582 N N . GLN A 1 72 ? 26.243 2.921 -11.217 1.00 76.44 72 GLN A N 1
ATOM 583 C CA . GLN A 1 72 ? 27.465 2.339 -10.671 1.00 76.44 72 GLN A CA 1
ATOM 584 C C . GLN A 1 72 ? 28.672 2.525 -11.603 1.00 76.44 72 GLN A C 1
ATOM 586 O O . GLN A 1 72 ? 29.786 2.737 -11.125 1.00 76.44 72 GLN A O 1
ATOM 591 N N . TYR A 1 73 ? 28.458 2.458 -12.923 1.00 73.12 73 TYR A N 1
ATOM 592 C CA . TYR A 1 73 ? 29.534 2.450 -13.922 1.00 73.12 73 TYR A CA 1
ATOM 593 C C . TYR A 1 73 ? 29.663 3.746 -14.744 1.00 73.12 73 TYR A C 1
ATOM 595 O O . TYR A 1 73 ? 30.688 3.942 -15.398 1.00 73.12 73 TYR A O 1
ATOM 603 N N . SER A 1 74 ? 28.673 4.646 -14.733 1.00 62.84 74 SER A N 1
ATOM 604 C CA . SER A 1 74 ? 28.750 5.929 -15.449 1.00 62.84 74 SER A CA 1
ATOM 605 C C . SER A 1 74 ? 29.458 7.002 -14.620 1.00 62.84 74 SER A C 1
ATOM 607 O O . SER A 1 74 ? 29.084 7.275 -13.483 1.00 62.84 74 SER A O 1
ATOM 609 N N . GLN A 1 75 ? 30.424 7.698 -15.229 1.00 56.94 75 GLN A N 1
ATOM 610 C CA . GLN A 1 75 ? 30.994 8.937 -14.675 1.00 56.94 75 GLN A CA 1
ATOM 611 C C . GLN A 1 75 ? 30.059 10.152 -14.841 1.00 56.94 75 GLN A C 1
ATOM 613 O O . GLN A 1 75 ? 30.277 11.183 -14.207 1.00 56.94 75 GLN A O 1
ATOM 618 N N . ASN A 1 76 ? 29.005 10.026 -15.658 1.00 58.12 76 ASN A N 1
ATOM 619 C CA . ASN A 1 76 ? 28.001 11.063 -15.878 1.00 58.12 76 ASN A CA 1
ATOM 620 C C . ASN A 1 76 ? 26.701 10.697 -15.161 1.00 58.12 76 ASN A C 1
ATOM 622 O O . ASN A 1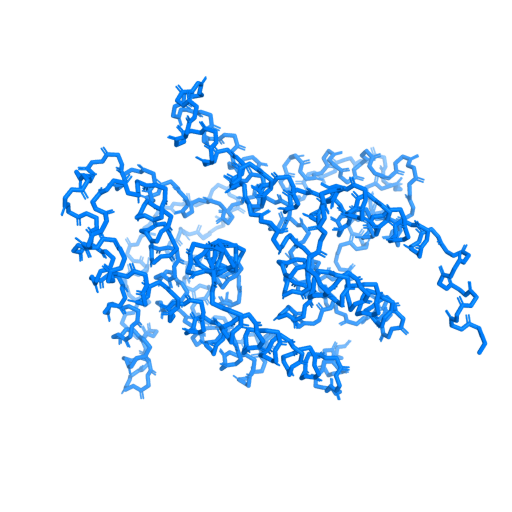 76 ? 25.991 9.759 -15.534 1.00 58.12 76 ASN A O 1
ATOM 626 N N . PHE A 1 77 ? 26.405 11.465 -14.118 1.00 60.34 77 PHE A N 1
ATOM 627 C CA . PHE A 1 77 ? 25.236 11.305 -13.267 1.00 60.34 77 PHE A CA 1
ATOM 628 C C . PHE A 1 77 ? 24.005 11.940 -13.931 1.00 60.34 77 PHE A C 1
ATOM 630 O O . PHE A 1 77 ? 23.649 13.085 -13.655 1.00 60.34 77 PHE A O 1
ATOM 637 N N . GLU A 1 78 ? 23.357 11.226 -14.850 1.00 60.53 78 GLU A N 1
ATOM 638 C CA . GLU A 1 78 ? 22.087 11.685 -15.419 1.00 60.53 78 GLU A CA 1
ATOM 639 C C . GLU A 1 78 ? 20.926 11.345 -14.476 1.00 60.53 78 GLU A C 1
ATOM 641 O O . GLU A 1 78 ? 20.615 10.177 -14.223 1.00 60.53 78 GLU A O 1
ATOM 646 N N . PHE A 1 79 ? 20.264 12.379 -13.947 1.00 60.19 79 PHE A N 1
ATOM 647 C CA . PHE A 1 79 ? 19.092 12.232 -13.085 1.00 60.19 79 PHE A CA 1
ATOM 648 C C . PHE A 1 79 ? 17.869 11.812 -13.911 1.00 60.19 79 PHE A C 1
ATOM 650 O O . PHE A 1 79 ? 17.025 12.632 -14.255 1.00 60.19 79 PHE A O 1
ATOM 657 N N . THR A 1 80 ? 17.779 10.525 -14.247 1.00 64.81 80 THR A N 1
ATOM 658 C CA . THR A 1 80 ? 16.637 9.983 -15.001 1.00 64.81 80 THR A CA 1
ATOM 659 C C . THR A 1 80 ? 15.401 9.783 -14.123 1.00 64.81 80 THR A C 1
ATOM 661 O O . THR A 1 80 ? 14.278 9.898 -14.617 1.00 64.81 80 THR A O 1
ATOM 664 N N . TRP A 1 81 ? 15.578 9.500 -12.826 1.00 71.94 81 TRP A N 1
ATOM 665 C CA . TRP A 1 81 ? 14.494 9.323 -11.846 1.00 71.94 81 TRP A CA 1
ATOM 666 C C . TRP A 1 81 ? 14.527 10.387 -10.737 1.00 71.94 81 TRP A C 1
ATOM 668 O O . TRP A 1 81 ? 15.350 11.302 -10.764 1.00 71.94 81 TRP A O 1
ATOM 678 N N . GLU A 1 82 ? 13.609 10.297 -9.767 1.00 73.75 82 GLU A N 1
ATOM 679 C CA . GLU A 1 82 ? 13.485 11.253 -8.666 1.00 73.75 82 GLU A CA 1
ATOM 680 C C . GLU A 1 82 ? 14.795 11.407 -7.873 1.00 73.75 82 GLU A C 1
ATOM 682 O O . GLU A 1 82 ? 15.458 10.426 -7.531 1.00 73.75 82 GLU A O 1
ATOM 687 N N . TYR A 1 83 ? 15.142 12.653 -7.531 1.00 74.81 83 TYR A N 1
ATOM 688 C CA . TYR A 1 83 ? 16.445 13.016 -6.962 1.00 74.81 83 TYR A CA 1
ATOM 689 C C . TYR A 1 83 ? 16.861 12.158 -5.757 1.00 74.81 83 TYR A C 1
ATOM 691 O O . TYR A 1 83 ? 17.969 11.625 -5.733 1.00 74.81 83 TYR A O 1
ATOM 699 N N . ILE A 1 84 ? 15.972 11.973 -4.771 1.00 76.25 84 ILE A N 1
ATOM 700 C CA . ILE A 1 84 ? 16.299 11.182 -3.572 1.00 76.25 84 ILE A CA 1
ATOM 701 C C . ILE A 1 84 ? 16.525 9.714 -3.925 1.00 76.25 84 ILE A C 1
ATOM 703 O O . ILE A 1 84 ? 17.383 9.068 -3.325 1.00 76.25 84 ILE A O 1
ATOM 707 N N . TYR A 1 85 ? 15.787 9.183 -4.897 1.00 77.81 85 TYR A N 1
ATOM 708 C CA . TYR A 1 85 ? 15.969 7.802 -5.304 1.00 77.81 85 TYR A CA 1
ATOM 709 C C . TYR A 1 85 ? 17.306 7.595 -6.028 1.00 77.81 85 TYR A C 1
ATOM 711 O O . TYR A 1 85 ? 17.975 6.599 -5.769 1.00 77.81 85 TYR A O 1
ATOM 719 N N . ASN A 1 86 ? 17.751 8.551 -6.851 1.00 78.69 86 ASN A N 1
ATOM 720 C CA . ASN A 1 86 ? 19.074 8.485 -7.488 1.00 78.69 86 ASN A CA 1
ATOM 721 C C . ASN A 1 86 ? 20.199 8.520 -6.444 1.00 78.69 86 ASN A C 1
ATOM 723 O O . ASN A 1 86 ? 21.131 7.721 -6.514 1.00 78.69 86 ASN A O 1
ATOM 727 N N . VAL A 1 8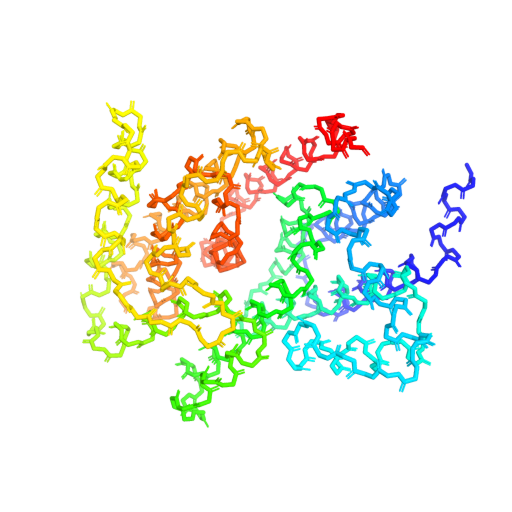7 ? 20.088 9.398 -5.438 1.00 80.25 87 VAL A N 1
ATOM 728 C CA . VAL A 1 87 ? 21.043 9.454 -4.316 1.00 80.25 87 VAL A CA 1
ATOM 729 C C . VAL A 1 87 ? 21.049 8.136 -3.542 1.00 80.25 87 VAL A C 1
ATOM 731 O O . VAL A 1 87 ? 22.112 7.605 -3.232 1.00 80.25 87 VAL A O 1
ATOM 734 N N . PHE A 1 88 ? 19.870 7.586 -3.252 1.00 82.62 88 PHE A N 1
ATOM 735 C CA . PHE A 1 88 ? 19.740 6.292 -2.591 1.00 82.62 88 PHE A CA 1
ATOM 736 C C . PHE A 1 88 ? 20.406 5.167 -3.398 1.00 82.62 88 PHE A C 1
ATOM 738 O O . PHE A 1 88 ? 21.210 4.423 -2.841 1.00 82.62 88 PHE A O 1
ATOM 745 N N . ALA A 1 89 ? 20.126 5.068 -4.700 1.00 82.06 89 ALA A N 1
ATOM 746 C CA . ALA A 1 89 ? 20.711 4.052 -5.570 1.00 82.06 89 ALA A CA 1
ATOM 747 C C . ALA A 1 89 ? 22.240 4.150 -5.622 1.00 82.06 89 ALA A C 1
ATOM 749 O O . ALA A 1 89 ? 22.919 3.137 -5.482 1.00 82.06 89 ALA A O 1
ATOM 750 N N . TYR A 1 90 ? 22.782 5.365 -5.711 1.00 83.12 90 TYR A N 1
ATOM 751 C CA . TYR A 1 90 ? 24.224 5.586 -5.670 1.00 83.12 90 TYR A CA 1
ATOM 752 C C . TYR A 1 90 ? 24.864 5.152 -4.353 1.00 83.12 90 TYR A C 1
ATOM 754 O O . TYR A 1 90 ? 25.863 4.442 -4.370 1.00 83.12 90 TYR A O 1
ATOM 762 N N . LEU A 1 91 ? 24.272 5.515 -3.210 1.00 84.88 91 LEU A N 1
ATOM 763 C CA . LEU A 1 91 ? 24.799 5.114 -1.902 1.00 84.88 91 LEU A CA 1
ATOM 764 C C . LEU A 1 91 ? 24.806 3.592 -1.721 1.00 84.88 91 LEU A C 1
ATOM 766 O O . LEU A 1 91 ? 25.754 3.051 -1.159 1.00 84.88 91 LEU A O 1
ATOM 770 N N . ILE A 1 92 ? 23.773 2.898 -2.206 1.00 83.38 92 ILE A N 1
ATOM 771 C CA . ILE A 1 92 ? 23.735 1.431 -2.186 1.00 83.38 92 ILE A CA 1
ATOM 772 C C . ILE A 1 92 ? 24.783 0.841 -3.144 1.00 83.38 92 ILE A C 1
ATOM 774 O O . ILE A 1 92 ? 25.446 -0.131 -2.783 1.00 83.38 92 ILE A O 1
ATOM 778 N N . GLY A 1 93 ? 25.002 1.468 -4.305 1.00 81.75 93 GLY A N 1
ATOM 779 C CA . GLY A 1 93 ? 26.026 1.093 -5.292 1.00 81.75 93 GLY A CA 1
ATOM 780 C C . GLY A 1 93 ? 27.474 1.203 -4.820 1.00 81.75 93 GLY A C 1
ATOM 781 O O . GLY A 1 93 ? 28.353 0.597 -5.427 1.00 81.75 93 GLY A O 1
ATOM 782 N N . LEU A 1 94 ? 27.733 1.900 -3.709 1.00 81.81 94 LEU A N 1
ATOM 783 C CA . LEU A 1 94 ? 29.054 1.913 -3.071 1.00 81.81 94 LEU A CA 1
ATOM 784 C C . LEU A 1 94 ? 29.402 0.585 -2.379 1.00 81.81 94 LEU A C 1
ATOM 786 O O . LEU A 1 94 ? 30.571 0.344 -2.088 1.00 81.81 94 LEU A O 1
ATOM 790 N N . ILE A 1 95 ? 28.401 -0.239 -2.054 1.00 83.38 95 ILE A N 1
ATOM 791 C CA . ILE A 1 95 ? 28.558 -1.419 -1.187 1.00 83.38 95 ILE A CA 1
ATOM 792 C C . ILE A 1 95 ? 28.057 -2.696 -1.873 1.00 83.38 95 ILE A C 1
ATOM 794 O O . ILE A 1 95 ? 28.595 -3.774 -1.626 1.00 83.38 95 ILE A O 1
ATOM 798 N N . PHE A 1 96 ? 27.032 -2.590 -2.717 1.00 81.12 96 PHE A N 1
ATOM 799 C CA . PHE A 1 96 ? 26.317 -3.728 -3.287 1.00 81.12 96 PHE A CA 1
ATOM 800 C C . PHE A 1 96 ? 26.349 -3.730 -4.820 1.00 81.12 96 PHE A C 1
ATOM 802 O O . PHE A 1 96 ? 26.471 -2.686 -5.456 1.00 81.12 96 PHE A O 1
ATOM 809 N N . ASP A 1 97 ? 26.202 -4.920 -5.402 1.00 75.62 97 ASP A N 1
ATOM 810 C CA . ASP A 1 97 ? 25.909 -5.125 -6.822 1.00 75.62 97 ASP A CA 1
ATOM 811 C C . ASP A 1 97 ? 24.397 -4.994 -7.103 1.00 75.62 97 ASP A C 1
ATOM 813 O O . ASP A 1 97 ? 23.601 -4.701 -6.206 1.00 75.62 97 ASP A O 1
ATOM 817 N N . SER A 1 98 ? 23.974 -5.201 -8.352 1.00 72.88 98 SER A N 1
ATOM 818 C CA . SER A 1 98 ? 22.570 -5.056 -8.768 1.00 72.88 98 SER A CA 1
ATOM 819 C C . SER A 1 98 ? 21.614 -5.989 -8.014 1.00 72.88 98 SER A C 1
ATOM 821 O O . SER A 1 98 ? 20.497 -5.598 -7.664 1.00 72.88 98 SER A O 1
ATOM 823 N N . THR A 1 99 ? 22.066 -7.198 -7.679 1.00 71.31 99 THR A N 1
ATOM 824 C CA . THR A 1 99 ? 21.298 -8.150 -6.868 1.00 71.31 99 THR A CA 1
ATOM 825 C C . THR A 1 99 ? 21.177 -7.655 -5.425 1.00 71.31 99 THR A C 1
ATOM 827 O O . THR A 1 99 ? 20.072 -7.584 -4.875 1.00 71.31 99 THR A O 1
ATOM 830 N N . GLY A 1 100 ? 22.294 -7.243 -4.821 1.00 71.56 100 GLY A N 1
ATOM 831 C CA . GLY A 1 100 ? 22.345 -6.652 -3.488 1.00 71.56 100 GLY A CA 1
ATOM 832 C C . GLY A 1 100 ? 21.515 -5.372 -3.368 1.00 71.56 100 GLY A C 1
ATOM 833 O O . GLY A 1 100 ? 20.862 -5.168 -2.346 1.00 71.56 100 GLY A O 1
ATOM 834 N N . PHE A 1 101 ? 21.439 -4.560 -4.424 1.00 75.69 101 PHE A N 1
ATOM 835 C CA . PHE A 1 101 ? 20.570 -3.386 -4.490 1.00 75.69 101 PHE A CA 1
ATOM 836 C C . PHE A 1 101 ? 19.096 -3.746 -4.338 1.00 75.69 101 PHE A C 1
ATOM 838 O O . PHE A 1 101 ? 18.387 -3.134 -3.532 1.00 75.69 101 PHE A O 1
ATOM 845 N N . ILE A 1 102 ? 18.623 -4.758 -5.065 1.00 73.06 102 ILE A N 1
ATOM 846 C CA . ILE A 1 102 ? 17.220 -5.161 -4.981 1.00 73.06 102 ILE A CA 1
ATOM 847 C C . ILE A 1 102 ? 16.899 -5.734 -3.596 1.00 73.06 102 ILE A C 1
ATOM 849 O O . ILE A 1 102 ? 15.881 -5.385 -2.992 1.00 73.06 102 ILE A O 1
ATOM 853 N N . ILE A 1 103 ? 17.795 -6.554 -3.044 1.00 72.50 103 ILE A N 1
ATOM 854 C CA . ILE A 1 103 ? 17.655 -7.096 -1.686 1.00 72.50 103 ILE A CA 1
ATOM 855 C C . ILE A 1 103 ? 17.595 -5.964 -0.660 1.00 72.50 103 ILE A C 1
ATOM 857 O O . ILE A 1 103 ? 16.693 -5.946 0.178 1.00 72.50 103 ILE A O 1
ATOM 861 N N . ALA A 1 104 ? 18.518 -5.002 -0.740 1.00 75.19 104 ALA A N 1
ATOM 862 C CA . ALA A 1 104 ? 18.565 -3.861 0.163 1.00 75.19 104 ALA A CA 1
ATOM 863 C C . ALA A 1 104 ? 17.259 -3.058 0.118 1.00 75.19 104 ALA A C 1
ATOM 865 O O . ALA A 1 104 ? 16.725 -2.706 1.169 1.00 75.19 104 ALA A O 1
ATOM 866 N N . ASN A 1 105 ? 16.692 -2.834 -1.073 1.00 76.38 105 ASN A N 1
ATOM 867 C CA . ASN A 1 105 ? 15.388 -2.187 -1.221 1.00 76.38 105 ASN A CA 1
ATOM 868 C C . ASN A 1 105 ? 14.297 -2.940 -0.454 1.00 76.38 105 ASN A C 1
ATOM 870 O O . ASN A 1 105 ? 13.610 -2.337 0.370 1.00 76.38 105 ASN A O 1
ATOM 874 N N . VAL A 1 106 ? 14.148 -4.247 -0.680 1.00 75.38 106 VAL A N 1
ATOM 875 C CA . VAL A 1 106 ? 13.101 -5.039 -0.016 1.00 75.38 106 VAL A CA 1
ATOM 876 C C . VAL A 1 106 ? 13.299 -5.059 1.502 1.00 75.38 106 VAL A C 1
ATOM 878 O O . VAL A 1 106 ? 12.351 -4.830 2.252 1.00 75.38 106 VAL A O 1
ATOM 881 N N . VAL A 1 107 ? 14.534 -5.246 1.974 1.00 76.50 107 VAL A N 1
ATOM 882 C CA . VAL A 1 107 ? 14.860 -5.232 3.407 1.00 76.50 107 VAL A CA 1
ATOM 883 C C . VAL A 1 107 ? 14.503 -3.885 4.036 1.00 76.50 107 VAL A C 1
ATOM 885 O O . VAL A 1 107 ? 13.830 -3.853 5.068 1.00 76.50 107 VAL A O 1
ATOM 888 N N . ILE A 1 108 ? 14.881 -2.768 3.408 1.00 81.06 108 ILE A N 1
ATOM 889 C CA . ILE A 1 108 ? 14.547 -1.426 3.900 1.00 81.06 108 ILE A CA 1
ATOM 890 C C . ILE A 1 108 ? 13.028 -1.239 3.963 1.00 81.06 108 ILE A C 1
ATOM 892 O O . ILE A 1 108 ? 12.524 -0.754 4.977 1.00 81.06 108 ILE A O 1
ATOM 896 N N . GLN A 1 109 ? 12.276 -1.671 2.947 1.00 82.31 109 GLN A N 1
ATOM 897 C CA . GLN A 1 109 ? 10.811 -1.606 2.972 1.00 82.31 109 GLN A CA 1
ATOM 898 C C . GLN A 1 109 ? 10.227 -2.373 4.167 1.00 82.31 109 GLN A C 1
ATOM 900 O O . GLN A 1 109 ? 9.441 -1.814 4.934 1.00 82.31 109 GLN A O 1
ATOM 905 N N . LEU A 1 110 ? 10.647 -3.623 4.380 1.00 82.00 110 LEU A N 1
ATOM 906 C CA . LEU A 1 110 ? 10.174 -4.455 5.493 1.00 82.00 110 LEU A CA 1
ATOM 907 C C . LEU A 1 110 ? 10.536 -3.852 6.863 1.00 82.00 110 LEU A C 1
ATOM 909 O O . LEU A 1 110 ? 9.727 -3.896 7.798 1.00 82.00 110 LEU A O 1
ATOM 913 N N . LEU A 1 111 ? 11.711 -3.227 6.986 1.00 82.56 111 LEU A N 1
ATOM 914 C CA . LEU A 1 111 ? 12.117 -2.496 8.191 1.00 82.56 111 LEU A CA 1
ATOM 915 C C . LEU A 1 111 ? 11.236 -1.264 8.441 1.00 82.56 111 LEU A C 1
ATOM 917 O O . LEU A 1 111 ? 10.796 -1.048 9.574 1.00 82.56 111 LEU A O 1
ATOM 921 N N . LEU A 1 112 ? 10.923 -0.483 7.403 1.00 85.62 112 LEU A N 1
ATOM 922 C CA . LEU A 1 112 ? 10.035 0.679 7.512 1.00 85.62 112 LEU A CA 1
ATOM 923 C C . LEU A 1 112 ? 8.610 0.261 7.907 1.00 85.62 112 LEU A C 1
ATOM 925 O O . LEU A 1 112 ? 8.017 0.867 8.801 1.00 85.62 112 LEU A O 1
ATOM 929 N N . ILE A 1 113 ? 8.083 -0.815 7.316 1.00 86.81 113 ILE A N 1
ATOM 930 C CA . ILE A 1 113 ? 6.772 -1.390 7.667 1.00 86.81 113 ILE A CA 1
ATOM 931 C C . ILE A 1 113 ? 6.755 -1.851 9.128 1.00 86.81 113 ILE A C 1
ATOM 933 O O . ILE A 1 113 ? 5.815 -1.552 9.876 1.00 86.81 113 ILE A O 1
ATOM 937 N N . SER A 1 114 ? 7.818 -2.525 9.568 1.00 84.62 114 SER A N 1
ATOM 938 C CA . SER A 1 114 ? 7.982 -2.945 10.962 1.00 84.62 114 SER A CA 1
ATOM 939 C C . SER A 1 114 ? 8.002 -1.744 11.910 1.00 84.62 114 SER A C 1
ATOM 941 O O . SER A 1 114 ? 7.330 -1.751 12.944 1.00 84.62 114 SER A O 1
ATOM 943 N N . PHE A 1 115 ? 8.727 -0.682 11.551 1.00 84.75 115 PHE A N 1
ATOM 944 C CA . PHE A 1 115 ? 8.794 0.550 12.333 1.00 84.75 115 PHE A CA 1
ATOM 945 C C . PHE A 1 115 ? 7.420 1.220 12.471 1.00 84.75 115 PHE A C 1
ATOM 947 O O . PHE A 1 115 ? 7.016 1.556 13.588 1.00 84.75 115 PHE A O 1
ATOM 954 N N . ILE A 1 116 ? 6.674 1.360 11.370 1.00 85.75 116 ILE A N 1
ATOM 955 C CA . ILE A 1 116 ? 5.304 1.898 11.371 1.00 85.75 116 ILE A CA 1
ATOM 956 C C . ILE A 1 116 ? 4.402 1.073 12.295 1.00 85.75 116 ILE A C 1
ATOM 958 O O . ILE A 1 116 ? 3.708 1.625 13.151 1.00 85.75 116 ILE A O 1
ATOM 962 N N . SER A 1 117 ? 4.455 -0.253 12.165 1.00 87.19 117 SER A N 1
ATOM 963 C CA . SER A 1 117 ? 3.623 -1.178 12.940 1.00 87.19 117 SER A CA 1
ATOM 964 C C . SER A 1 117 ? 3.885 -1.057 14.445 1.00 87.19 117 SER A C 1
ATOM 966 O O . SER A 1 117 ? 2.942 -1.004 15.237 1.00 87.19 117 SER A O 1
ATOM 968 N N . ARG A 1 118 ? 5.153 -0.892 14.851 1.00 84.62 118 ARG A N 1
ATOM 969 C CA . ARG A 1 118 ? 5.517 -0.610 16.252 1.00 84.62 118 ARG A CA 1
ATOM 970 C C . ARG A 1 118 ? 4.990 0.740 16.731 1.00 84.62 118 ARG A C 1
ATOM 972 O O . ARG A 1 118 ? 4.513 0.837 17.860 1.00 84.62 118 ARG A O 1
ATOM 979 N N . LYS A 1 119 ? 5.047 1.791 15.902 1.00 83.31 119 LYS A N 1
ATOM 980 C CA . LYS A 1 119 ? 4.484 3.108 16.263 1.00 83.31 119 LYS A CA 1
ATOM 981 C C . LYS A 1 119 ? 2.972 3.054 16.469 1.00 83.31 119 LYS A C 1
ATOM 983 O O . LYS A 1 119 ? 2.466 3.756 17.341 1.00 83.31 119 LYS A O 1
ATOM 988 N N . LEU A 1 120 ? 2.285 2.177 15.742 1.00 82.94 120 LEU A N 1
ATOM 989 C CA . LEU A 1 120 ? 0.867 1.871 15.923 1.00 82.94 120 LEU A CA 1
ATOM 990 C C . LEU A 1 120 ? 0.568 0.891 17.070 1.00 8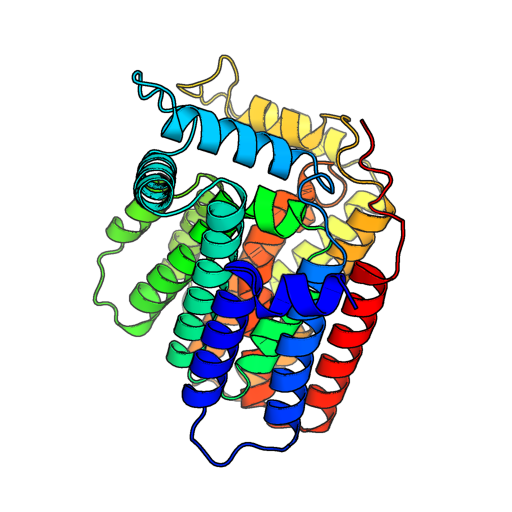2.94 120 LEU A C 1
ATOM 992 O O . LEU A 1 120 ? -0.601 0.611 17.327 1.00 82.94 120 LEU A O 1
ATOM 996 N N . LYS A 1 121 ? 1.594 0.383 17.768 1.00 84.44 121 LYS A N 1
ATOM 997 C CA . LYS A 1 121 ? 1.475 -0.638 18.824 1.00 84.44 121 LYS A CA 1
ATOM 998 C C . LYS A 1 121 ? 0.770 -1.918 18.345 1.00 84.44 121 LYS A C 1
ATOM 1000 O O . LYS A 1 121 ? 0.021 -2.542 19.097 1.00 84.44 121 LYS A O 1
ATOM 1005 N N . ILE A 1 122 ? 0.991 -2.303 17.088 1.00 85.06 122 ILE A N 1
ATOM 1006 C CA . ILE A 1 122 ? 0.497 -3.573 16.549 1.00 85.06 122 ILE A CA 1
ATOM 1007 C C . ILE A 1 122 ? 1.362 -4.702 17.105 1.00 85.06 122 ILE A C 1
ATOM 1009 O O . ILE A 1 122 ? 2.586 -4.644 16.994 1.00 85.06 122 ILE A O 1
ATOM 1013 N N . LYS A 1 123 ? 0.729 -5.715 17.704 1.00 82.81 123 LYS A N 1
ATOM 1014 C CA . LYS A 1 123 ? 1.426 -6.867 18.290 1.00 82.81 123 LYS A CA 1
ATOM 1015 C C . LYS A 1 123 ? 1.837 -7.879 17.221 1.00 82.81 123 LYS A C 1
ATOM 1017 O O . LYS A 1 123 ? 2.941 -8.412 17.262 1.00 82.81 123 LYS A O 1
ATOM 1022 N N . GLU A 1 124 ? 0.984 -8.105 16.228 1.00 82.56 124 GLU A N 1
ATOM 1023 C CA . GLU A 1 124 ? 1.172 -9.110 15.177 1.00 82.56 124 GLU A CA 1
ATOM 1024 C C . GLU A 1 124 ? 1.905 -8.534 13.951 1.00 82.56 124 GLU A C 1
ATOM 1026 O O . GLU A 1 124 ? 1.430 -8.611 12.818 1.00 82.56 124 GLU A O 1
ATOM 1031 N N . ILE A 1 125 ? 3.086 -7.943 14.166 1.00 84.31 125 ILE A N 1
ATOM 1032 C CA . ILE A 1 125 ? 3.917 -7.358 13.091 1.00 84.31 125 ILE A CA 1
ATOM 1033 C C . ILE A 1 125 ? 4.267 -8.415 12.036 1.00 84.31 125 ILE A C 1
ATOM 1035 O O . ILE A 1 125 ? 4.235 -8.147 10.840 1.00 84.31 125 ILE A O 1
ATOM 1039 N N . SER A 1 126 ? 4.546 -9.640 12.466 1.00 81.12 126 SER A N 1
ATOM 1040 C CA . SER A 1 126 ? 4.912 -10.745 11.579 1.00 81.12 126 SER A CA 1
ATOM 1041 C C . SER A 1 126 ? 3.778 -11.115 10.618 1.00 81.12 126 SER A C 1
ATOM 1043 O O . SER A 1 126 ? 4.043 -11.477 9.477 1.00 81.12 126 SER A O 1
ATOM 1045 N N . LEU A 1 127 ? 2.514 -10.934 11.024 1.00 84.19 127 LEU A N 1
ATOM 1046 C CA . LEU A 1 127 ? 1.360 -11.124 10.143 1.00 84.19 127 LEU A CA 1
ATOM 1047 C C . LEU A 1 127 ? 1.274 -10.032 9.067 1.00 84.19 127 LEU A C 1
ATOM 1049 O O . LEU A 1 127 ? 0.933 -10.334 7.927 1.00 84.19 127 LEU A O 1
ATOM 1053 N N . ILE A 1 128 ? 1.627 -8.785 9.405 1.00 88.06 128 ILE A N 1
ATOM 1054 C CA . ILE A 1 128 ? 1.729 -7.674 8.442 1.00 88.06 128 ILE A CA 1
ATOM 1055 C C . ILE A 1 128 ? 2.803 -7.981 7.401 1.00 88.06 128 ILE A C 1
ATOM 1057 O O . ILE A 1 128 ? 2.548 -7.858 6.208 1.00 88.06 128 ILE A O 1
ATOM 1061 N N . LEU A 1 129 ? 3.993 -8.395 7.840 1.00 85.19 129 LEU A N 1
ATOM 1062 C CA . LEU A 1 129 ? 5.096 -8.709 6.929 1.00 85.19 129 LEU A CA 1
ATOM 1063 C C . LEU A 1 129 ? 4.760 -9.910 6.039 1.00 85.19 129 LEU A C 1
ATOM 1065 O O . LEU A 1 129 ? 4.998 -9.861 4.834 1.00 85.19 129 LEU A O 1
ATOM 1069 N N . LEU A 1 130 ? 4.138 -10.948 6.608 1.00 81.88 130 LEU A N 1
ATOM 1070 C CA . LEU A 1 130 ? 3.690 -12.111 5.847 1.00 81.88 130 LEU A CA 1
ATOM 1071 C C . LEU A 1 130 ? 2.662 -11.716 4.789 1.00 81.88 130 LEU A C 1
ATOM 1073 O O . LEU A 1 130 ? 2.801 -12.094 3.630 1.00 81.88 130 LEU A O 1
ATOM 1077 N N . ALA A 1 131 ? 1.654 -10.934 5.173 1.00 85.06 131 ALA A N 1
ATOM 1078 C CA . ALA A 1 131 ? 0.644 -10.433 4.252 1.00 85.06 131 ALA A CA 1
ATOM 1079 C C . ALA A 1 131 ? 1.263 -9.552 3.162 1.00 85.06 131 ALA A C 1
ATOM 1081 O O . ALA A 1 131 ? 0.886 -9.682 2.001 1.00 85.06 131 ALA A O 1
ATOM 1082 N N . TYR A 1 132 ? 2.246 -8.714 3.517 1.00 84.56 132 TYR A N 1
ATOM 1083 C CA . TYR A 1 132 ? 2.905 -7.801 2.584 1.00 84.56 132 TYR A CA 1
ATOM 1084 C C . TYR A 1 132 ? 3.580 -8.572 1.451 1.00 84.56 132 TYR A C 1
ATOM 1086 O O . TYR A 1 132 ? 3.393 -8.234 0.285 1.00 84.56 132 TYR A O 1
ATOM 1094 N N . ILE A 1 133 ? 4.298 -9.637 1.811 1.00 77.81 133 ILE A N 1
ATOM 1095 C CA . ILE A 1 133 ? 4.997 -10.518 0.873 1.00 77.81 133 ILE A CA 1
ATOM 1096 C C . ILE A 1 133 ? 4.005 -11.435 0.138 1.00 77.81 133 ILE A C 1
ATOM 1098 O O . ILE A 1 133 ? 4.196 -11.728 -1.035 1.00 77.81 133 ILE A O 1
ATOM 1102 N N . SER A 1 134 ? 2.926 -11.886 0.783 1.00 75.94 134 SER A N 1
ATOM 1103 C CA . SER A 1 134 ? 2.013 -12.881 0.193 1.00 75.94 134 SER A CA 1
ATOM 1104 C C . SER A 1 134 ? 1.006 -12.294 -0.796 1.00 75.94 134 SER A C 1
ATOM 1106 O O . SER A 1 134 ? 0.682 -12.941 -1.791 1.00 75.94 134 SER A O 1
ATOM 1108 N N . PHE A 1 135 ? 0.494 -11.085 -0.540 1.00 75.31 135 PHE A N 1
ATOM 1109 C CA . PHE A 1 135 ? -0.512 -10.471 -1.408 1.00 75.31 135 PHE A CA 1
ATOM 1110 C C . PHE A 1 135 ? 0.083 -9.774 -2.641 1.00 75.31 135 PHE A C 1
ATOM 1112 O O . PHE A 1 135 ? -0.675 -9.504 -3.572 1.00 75.31 135 PHE A O 1
ATOM 1119 N N . LEU A 1 136 ? 1.395 -9.503 -2.694 1.00 73.19 136 LEU A N 1
ATOM 1120 C CA . LEU A 1 136 ? 2.036 -8.858 -3.849 1.00 73.19 136 LEU A CA 1
ATOM 1121 C C . LEU A 1 136 ? 2.568 -9.875 -4.870 1.00 73.19 136 LEU A C 1
ATOM 1123 O O . LEU A 1 136 ? 3.525 -10.597 -4.568 1.00 73.19 136 LEU A O 1
ATOM 1127 N N . PRO A 1 137 ? 1.999 -9.932 -6.089 1.00 54.03 137 PRO A N 1
ATOM 1128 C CA . PRO A 1 137 ? 2.359 -10.957 -7.048 1.00 54.03 137 PRO A CA 1
ATOM 1129 C C . PRO A 1 137 ? 3.481 -10.510 -7.996 1.00 54.03 137 PRO A C 1
ATOM 1131 O O . PRO A 1 137 ? 3.364 -9.492 -8.649 1.00 54.03 137 PRO A O 1
ATOM 1134 N N . GLY A 1 138 ? 4.566 -11.276 -8.115 1.00 51.56 138 GLY A N 1
ATOM 1135 C CA . GLY A 1 138 ? 5.726 -10.943 -8.963 1.00 51.56 138 GLY A CA 1
ATOM 1136 C C . GLY A 1 138 ? 6.834 -10.150 -8.252 1.00 51.56 138 GLY A C 1
ATOM 1137 O O . GLY A 1 138 ? 6.576 -9.368 -7.335 1.00 51.56 138 GLY A O 1
ATOM 1138 N N . PHE A 1 139 ? 8.098 -10.414 -8.617 1.00 47.03 139 PHE A N 1
ATOM 1139 C CA . PHE A 1 139 ? 9.256 -9.651 -8.122 1.00 47.03 139 PHE A CA 1
ATOM 1140 C C . PHE A 1 139 ? 9.138 -8.202 -8.590 1.00 47.03 139 PHE A C 1
ATOM 1142 O O . PHE A 1 139 ? 9.250 -7.285 -7.787 1.00 47.03 139 PHE A O 1
ATOM 1149 N N . ASP A 1 140 ? 8.703 -8.038 -9.839 1.00 44.41 140 ASP A N 1
ATOM 1150 C CA . ASP A 1 140 ? 8.303 -6.784 -10.464 1.00 44.41 140 ASP A CA 1
ATOM 1151 C C . ASP A 1 140 ? 7.308 -5.956 -9.685 1.00 44.41 140 ASP A C 1
ATOM 1153 O O . ASP A 1 140 ? 7.317 -4.748 -9.752 1.00 44.41 140 ASP A O 1
ATOM 1157 N N . MET A 1 141 ? 6.446 -6.543 -8.886 1.00 52.47 141 MET A N 1
ATOM 1158 C CA . MET A 1 141 ? 5.467 -5.770 -8.128 1.00 52.47 141 MET A CA 1
ATOM 1159 C C . MET A 1 141 ? 6.011 -5.270 -6.796 1.00 52.47 141 MET A C 1
ATOM 1161 O O . MET A 1 141 ? 5.577 -4.240 -6.281 1.00 52.47 141 MET A O 1
ATOM 1165 N N . LEU A 1 142 ? 7.054 -5.934 -6.306 1.00 50.38 142 LEU A N 1
ATOM 1166 C CA . LEU A 1 142 ? 7.910 -5.429 -5.243 1.00 50.38 142 LEU A CA 1
ATOM 1167 C C . LEU A 1 142 ? 9.000 -4.489 -5.790 1.00 50.38 142 LEU A C 1
ATOM 1169 O O . LEU A 1 142 ? 9.453 -3.624 -5.039 1.00 50.38 142 LEU A O 1
ATOM 1173 N N . THR A 1 143 ? 9.373 -4.588 -7.080 1.00 45.16 143 THR A N 1
ATOM 1174 C CA . THR A 1 143 ? 10.453 -3.788 -7.690 1.00 45.16 143 THR A CA 1
ATOM 1175 C C . THR A 1 143 ? 10.013 -2.614 -8.571 1.00 45.16 143 THR A C 1
ATOM 1177 O O . THR A 1 143 ? 10.578 -1.547 -8.408 1.00 45.16 143 THR A O 1
ATOM 1180 N N . ASN A 1 144 ? 8.945 -2.684 -9.369 1.00 46.22 144 ASN A N 1
ATOM 1181 C CA . ASN A 1 144 ? 8.154 -1.529 -9.871 1.00 46.22 144 ASN A CA 1
ATOM 1182 C C . ASN A 1 144 ? 7.709 -0.646 -8.679 1.00 46.22 144 ASN A C 1
ATOM 1184 O O . ASN A 1 144 ? 7.567 0.576 -8.760 1.00 46.22 144 ASN A O 1
ATOM 1188 N N . GLY A 1 145 ? 7.623 -1.287 -7.507 1.00 52.31 145 GLY A N 1
ATOM 1189 C CA . GLY A 1 145 ? 7.561 -0.719 -6.170 1.00 52.31 145 GLY A CA 1
ATOM 1190 C C . GLY A 1 145 ? 8.902 -0.482 -5.451 1.00 52.31 145 GLY A C 1
ATOM 1191 O O . GLY A 1 145 ? 8.881 -0.342 -4.242 1.00 52.31 145 GLY A O 1
ATOM 1192 N N . MET A 1 146 ? 10.074 -0.378 -6.079 1.00 59.88 146 MET A N 1
ATOM 1193 C CA . MET A 1 146 ? 11.288 0.049 -5.357 1.00 59.88 146 MET A CA 1
ATOM 1194 C C . MET A 1 146 ? 11.173 1.535 -5.047 1.00 59.88 146 MET A C 1
ATOM 1196 O O . MET A 1 146 ? 11.233 1.946 -3.892 1.00 59.88 146 MET A O 1
ATOM 1200 N N . ARG A 1 147 ? 10.872 2.341 -6.072 1.00 73.12 147 ARG A N 1
ATOM 1201 C CA . ARG A 1 147 ? 10.567 3.766 -5.895 1.00 73.12 147 ARG A CA 1
ATOM 1202 C C . ARG A 1 147 ? 9.288 3.953 -5.095 1.00 73.12 147 ARG A C 1
ATOM 1204 O O . ARG A 1 147 ? 9.300 4.542 -4.016 1.00 73.12 147 ARG A O 1
ATOM 1211 N N . GLN A 1 148 ? 8.184 3.393 -5.586 1.00 71.75 148 GLN A N 1
ATOM 1212 C CA . GLN A 1 148 ? 6.886 3.559 -4.945 1.00 71.75 148 GLN A CA 1
ATOM 1213 C C . GLN A 1 148 ? 6.831 2.886 -3.561 1.00 71.75 148 GLN A C 1
ATOM 1215 O O . GLN A 1 148 ? 6.365 3.505 -2.608 1.00 71.75 148 GLN A O 1
ATOM 1220 N N . GLY A 1 149 ? 7.363 1.681 -3.403 1.00 71.56 149 GLY A N 1
ATOM 1221 C CA . GLY A 1 149 ? 7.367 0.921 -2.151 1.00 71.56 149 GLY A CA 1
ATOM 1222 C C . GLY A 1 149 ? 8.409 1.360 -1.126 1.00 71.56 149 GLY A C 1
ATOM 1223 O O . GLY A 1 149 ? 8.202 1.059 0.038 1.00 71.56 149 GLY A O 1
ATOM 1224 N N . LEU A 1 150 ? 9.443 2.144 -1.463 1.00 76.88 150 LEU A N 1
ATOM 1225 C CA . LEU A 1 150 ? 10.180 2.931 -0.455 1.00 76.88 150 LEU A CA 1
ATOM 1226 C C . LEU A 1 150 ? 9.420 4.206 -0.077 1.00 76.88 150 LEU A C 1
ATOM 1228 O O . LEU A 1 150 ? 9.325 4.572 1.097 1.00 76.88 150 LEU A O 1
ATOM 1232 N N . SER A 1 151 ? 8.845 4.875 -1.076 1.00 78.44 151 SER A N 1
ATOM 1233 C CA . SER A 1 151 ? 8.172 6.157 -0.891 1.00 78.44 151 SER A CA 1
ATOM 1234 C C . SER A 1 151 ? 6.909 6.036 -0.020 1.00 78.44 151 SER A C 1
ATOM 1236 O O . SER A 1 151 ? 6.684 6.876 0.849 1.00 78.44 151 SER A O 1
ATOM 1238 N N . ILE A 1 152 ? 6.117 4.965 -0.164 1.00 81.50 152 ILE A N 1
ATOM 1239 C CA . ILE A 1 152 ? 4.854 4.774 0.565 1.00 81.50 152 ILE A CA 1
ATOM 1240 C C . ILE A 1 152 ? 5.075 4.558 2.073 1.00 81.50 152 ILE A C 1
ATOM 1242 O O . ILE A 1 152 ? 4.458 5.289 2.850 1.00 81.50 152 ILE A O 1
ATOM 1246 N N . PRO A 1 153 ? 5.936 3.633 2.546 1.00 81.88 153 PRO A N 1
ATOM 1247 C CA . PRO A 1 153 ? 6.261 3.526 3.965 1.00 81.88 153 PRO A CA 1
ATOM 1248 C C . PRO A 1 153 ? 6.808 4.836 4.544 1.00 81.88 153 PRO A C 1
ATOM 1250 O O . PRO A 1 153 ? 6.387 5.247 5.623 1.00 81.88 153 PRO A O 1
ATOM 1253 N N . LEU A 1 154 ? 7.685 5.548 3.827 1.00 79.06 154 LEU A N 1
ATOM 1254 C CA . LEU A 1 154 ? 8.174 6.861 4.269 1.00 79.06 154 LEU A CA 1
ATOM 1255 C C . LEU A 1 154 ? 7.037 7.891 4.379 1.00 79.06 154 LEU A C 1
ATOM 1257 O O . LEU A 1 154 ? 6.935 8.600 5.384 1.00 79.06 154 LEU A O 1
ATOM 1261 N N . ALA A 1 155 ? 6.130 7.920 3.400 1.00 78.94 155 ALA A N 1
ATOM 1262 C CA . ALA A 1 155 ? 4.930 8.751 3.422 1.00 78.94 155 ALA A CA 1
ATOM 1263 C C . ALA A 1 155 ? 4.018 8.423 4.600 1.00 78.94 155 ALA A C 1
ATOM 1265 O O . ALA A 1 155 ? 3.508 9.326 5.264 1.00 78.94 155 ALA A O 1
ATOM 1266 N N . MET A 1 156 ? 3.860 7.140 4.912 1.00 80.75 156 MET A N 1
ATOM 1267 C CA . MET A 1 156 ? 3.115 6.696 6.079 1.00 80.75 156 MET A CA 1
ATOM 1268 C C . MET A 1 156 ? 3.793 7.130 7.378 1.00 80.75 156 MET A C 1
ATOM 1270 O O . MET A 1 156 ? 3.102 7.633 8.257 1.00 80.75 156 MET A O 1
ATOM 1274 N N . ILE A 1 157 ? 5.120 7.024 7.506 1.00 78.75 157 ILE A N 1
ATOM 1275 C CA . ILE A 1 157 ? 5.851 7.525 8.684 1.00 78.75 157 ILE A CA 1
ATOM 1276 C C . ILE A 1 157 ? 5.584 9.018 8.887 1.00 78.75 157 ILE A C 1
ATOM 1278 O O . ILE A 1 157 ? 5.241 9.430 9.995 1.00 78.75 157 ILE A O 1
ATOM 1282 N N . ILE A 1 158 ? 5.689 9.825 7.831 1.00 73.25 158 ILE A N 1
ATOM 1283 C CA . ILE A 1 158 ? 5.435 11.269 7.906 1.00 73.25 158 ILE A CA 1
ATOM 1284 C C . ILE A 1 158 ? 3.971 11.552 8.261 1.00 73.25 158 ILE A C 1
ATOM 1286 O O . ILE A 1 158 ? 3.715 12.360 9.155 1.00 73.25 158 ILE A O 1
ATOM 1290 N N . TYR A 1 159 ? 3.019 10.833 7.657 1.00 75.19 159 TYR A N 1
ATOM 1291 C CA . TYR A 1 159 ? 1.604 10.895 8.030 1.00 75.19 159 TYR A CA 1
ATOM 1292 C C . TYR A 1 159 ? 1.386 10.573 9.519 1.00 75.19 159 TYR A C 1
ATOM 1294 O O . TYR A 1 159 ? 0.699 11.321 10.216 1.00 75.19 159 TYR A O 1
ATOM 1302 N N . PHE A 1 160 ? 2.020 9.519 10.044 1.00 73.94 160 PHE A N 1
ATOM 1303 C CA . PHE A 1 160 ? 1.935 9.155 11.459 1.00 73.94 160 PHE A CA 1
ATOM 1304 C C . PHE A 1 160 ? 2.524 10.234 12.366 1.00 73.94 160 PHE A C 1
ATOM 1306 O O . PHE A 1 160 ? 1.924 10.586 13.383 1.00 73.94 160 PHE A O 1
ATOM 1313 N N . ILE A 1 161 ? 3.684 10.791 12.022 1.00 69.94 161 ILE A N 1
ATOM 1314 C CA . ILE A 1 161 ? 4.285 11.833 12.852 1.00 69.94 161 ILE A CA 1
ATOM 1315 C C . ILE A 1 161 ? 3.418 13.103 12.833 1.00 69.94 161 ILE A C 1
ATOM 1317 O O . ILE A 1 161 ? 3.184 13.691 13.894 1.00 69.94 161 ILE A O 1
ATOM 1321 N N . TRP A 1 162 ? 2.887 13.488 11.671 1.00 69.62 162 TRP A N 1
ATOM 1322 C CA . TRP A 1 162 ? 1.950 14.604 11.541 1.00 69.62 162 TRP A CA 1
ATOM 1323 C C . TRP A 1 162 ? 0.702 14.406 12.409 1.00 69.62 162 TRP A C 1
ATOM 1325 O O . TRP A 1 162 ? 0.382 15.270 13.228 1.00 69.62 162 TRP A O 1
ATOM 1335 N N . GLN A 1 163 ? 0.040 13.251 12.288 1.00 67.19 163 GLN A N 1
ATOM 1336 C CA . GLN A 1 163 ? -1.235 12.992 12.955 1.00 67.19 163 GLN A CA 1
ATOM 1337 C C . GLN A 1 163 ? -1.092 12.856 14.479 1.00 67.19 163 GLN A C 1
ATOM 1339 O O . GLN A 1 163 ? -1.948 13.342 15.219 1.00 67.19 163 GLN A O 1
ATOM 1344 N N . TYR A 1 164 ? -0.016 12.222 14.963 1.00 66.62 164 TYR A N 1
ATOM 1345 C CA . TYR A 1 164 ? 0.077 11.797 16.368 1.00 66.62 164 TYR A CA 1
ATOM 1346 C C . TYR A 1 164 ? 1.073 12.575 17.218 1.00 66.62 164 TYR A C 1
ATOM 1348 O O . TYR A 1 164 ? 0.871 12.677 18.426 1.00 66.62 164 TYR A O 1
ATOM 1356 N N . LYS A 1 165 ? 2.130 13.144 16.631 1.00 63.34 165 LYS A N 1
ATOM 1357 C CA . LYS A 1 165 ? 3.056 13.996 17.391 1.00 63.34 165 LYS A CA 1
ATOM 1358 C C . LYS A 1 165 ? 2.756 15.480 17.244 1.00 63.34 165 LYS A C 1
ATOM 1360 O O . LYS A 1 165 ? 3.236 16.249 18.069 1.00 63.34 165 LYS A O 1
ATOM 1365 N N . LYS A 1 166 ? 2.019 15.893 16.197 1.00 63.38 166 LYS A N 1
ATOM 1366 C CA . LYS A 1 166 ? 1.814 17.305 15.801 1.00 63.38 166 LYS A CA 1
ATOM 1367 C C . LYS A 1 166 ? 3.117 18.126 15.742 1.00 63.38 166 LYS A C 1
ATOM 1369 O O . LYS A 1 166 ? 3.080 19.350 15.726 1.00 63.38 166 LYS A O 1
ATOM 1374 N N . SER A 1 167 ? 4.269 17.454 15.728 1.00 52.94 167 SER A N 1
ATOM 1375 C CA . SER A 1 167 ? 5.594 18.050 15.904 1.00 52.94 167 SER A CA 1
ATOM 1376 C C . SER A 1 167 ? 6.225 18.444 14.579 1.00 52.94 167 SER A C 1
ATOM 1378 O O . SER A 1 167 ? 7.303 19.025 14.562 1.00 52.94 167 SER A O 1
ATOM 1380 N N . ILE A 1 168 ? 5.587 18.079 13.468 1.00 57.06 168 ILE A N 1
ATOM 1381 C CA . ILE A 1 168 ? 6.062 18.414 12.141 1.00 57.06 168 ILE A CA 1
ATOM 1382 C C . ILE A 1 168 ? 5.044 19.338 11.473 1.00 57.06 168 ILE A C 1
ATOM 1384 O O . ILE A 1 168 ? 3.843 19.063 11.443 1.00 57.06 168 ILE A O 1
ATOM 1388 N N . ASN A 1 169 ? 5.553 20.452 10.947 1.00 61.09 169 ASN A N 1
ATOM 1389 C CA . ASN A 1 169 ? 4.794 21.420 10.166 1.00 61.09 169 ASN A CA 1
ATOM 1390 C C . ASN A 1 169 ? 4.125 20.728 8.962 1.00 61.09 169 ASN A C 1
ATOM 1392 O O . ASN A 1 169 ? 4.738 19.866 8.330 1.00 61.09 169 ASN A O 1
ATOM 1396 N N . LYS A 1 170 ? 2.902 21.138 8.600 1.00 60.75 170 LYS A N 1
ATOM 1397 C CA . LYS A 1 170 ? 2.179 20.672 7.401 1.00 60.75 170 LYS A CA 1
ATOM 1398 C C . LYS A 1 170 ? 3.031 20.782 6.125 1.00 60.75 170 LYS A C 1
ATOM 1400 O O . LYS A 1 170 ? 2.865 19.976 5.221 1.00 60.75 170 LYS A O 1
ATOM 1405 N N . LEU A 1 171 ? 3.983 21.722 6.087 1.00 57.53 171 LEU A N 1
ATOM 1406 C CA . LEU A 1 171 ? 4.940 21.900 4.987 1.00 57.53 171 LEU A CA 1
ATOM 1407 C C . LEU A 1 171 ? 5.934 20.735 4.801 1.00 57.53 171 LEU A C 1
ATOM 1409 O O . LEU A 1 171 ? 6.424 20.516 3.701 1.00 57.53 171 LEU A O 1
ATOM 1413 N N . SER A 1 172 ? 6.212 19.939 5.832 1.00 63.28 172 SER A N 1
ATOM 1414 C CA . SER A 1 172 ? 7.091 18.758 5.713 1.00 63.28 172 SER A CA 1
ATOM 1415 C C . SER A 1 172 ? 6.543 17.660 4.806 1.00 63.28 172 SER A C 1
ATOM 1417 O O . SER A 1 172 ? 7.297 16.839 4.298 1.00 63.28 172 SER A O 1
ATOM 1419 N N . VAL A 1 173 ? 5.230 17.661 4.577 1.00 59.34 173 VAL A N 1
ATOM 1420 C CA . VAL A 1 173 ? 4.557 16.763 3.641 1.00 59.34 173 VAL A CA 1
ATOM 1421 C C . VAL A 1 173 ? 5.081 16.996 2.225 1.00 59.34 173 VAL A C 1
ATOM 1423 O O . VAL A 1 173 ? 5.118 16.056 1.444 1.00 59.34 173 VAL A O 1
ATOM 1426 N N . PHE A 1 174 ? 5.566 18.200 1.896 1.00 64.06 174 PHE A N 1
ATOM 1427 C CA . PHE A 1 174 ? 6.149 18.474 0.581 1.00 64.06 174 PHE A CA 1
ATOM 1428 C C . PHE A 1 174 ? 7.465 17.731 0.325 1.00 64.06 174 PHE A C 1
ATOM 1430 O O . PHE A 1 174 ? 7.781 17.457 -0.831 1.00 64.06 174 PHE A O 1
ATOM 1437 N N . ILE A 1 175 ? 8.175 17.297 1.376 1.00 64.94 175 ILE A N 1
ATOM 1438 C CA . ILE A 1 175 ? 9.353 16.421 1.245 1.00 64.94 175 ILE A CA 1
ATOM 1439 C C . ILE A 1 175 ? 8.965 15.097 0.568 1.00 64.94 175 ILE A C 1
ATOM 1441 O O . ILE A 1 175 ? 9.774 14.492 -0.132 1.00 64.94 175 ILE A O 1
ATOM 1445 N N . LEU A 1 176 ? 7.702 14.676 0.696 1.00 62.44 176 LEU A N 1
ATOM 1446 C CA . LEU A 1 176 ? 7.191 13.460 0.074 1.00 62.44 176 LEU A CA 1
ATOM 1447 C C . LEU A 1 176 ? 7.181 13.513 -1.462 1.00 62.44 176 LEU A C 1
ATOM 1449 O O . LEU A 1 176 ? 7.293 12.462 -2.086 1.00 62.44 176 LEU A O 1
ATOM 1453 N N . PHE A 1 177 ? 7.109 14.698 -2.085 1.00 63.50 177 PHE A N 1
ATOM 1454 C CA . PHE A 1 177 ? 7.157 14.820 -3.556 1.00 63.50 177 PHE A CA 1
ATOM 1455 C C . PHE A 1 177 ? 8.541 14.594 -4.128 1.00 63.50 177 PHE A C 1
ATOM 1457 O O . PHE A 1 177 ? 8.663 14.163 -5.269 1.00 63.50 177 PHE A O 1
ATOM 1464 N N . ILE A 1 178 ? 9.568 14.826 -3.317 1.00 65.00 178 ILE A N 1
ATOM 1465 C CA . ILE A 1 178 ? 10.952 14.575 -3.705 1.00 65.00 178 ILE A CA 1
ATOM 1466 C C . ILE A 1 178 ? 11.234 13.056 -3.721 1.00 65.00 178 ILE A C 1
ATOM 1468 O O . ILE A 1 178 ? 12.180 12.611 -4.366 1.00 65.00 178 ILE A O 1
ATOM 1472 N N . LEU A 1 179 ? 10.410 12.245 -3.036 1.00 64.19 179 LEU A N 1
ATOM 1473 C CA . LEU A 1 179 ? 10.567 10.788 -2.974 1.00 64.19 179 LEU A CA 1
ATOM 1474 C C . LEU A 1 179 ? 9.963 10.077 -4.186 1.00 64.19 179 LEU A C 1
ATOM 1476 O O . LEU A 1 179 ? 10.647 9.280 -4.820 1.00 64.19 179 LEU A O 1
ATOM 1480 N N . HIS A 1 180 ? 8.682 10.319 -4.482 1.00 74.38 180 HIS A N 1
ATOM 1481 C CA . HIS A 1 180 ? 8.022 9.764 -5.665 1.00 74.38 180 HIS A CA 1
ATOM 1482 C C . HIS A 1 180 ? 6.689 10.468 -5.933 1.00 74.38 180 HIS A C 1
ATOM 1484 O O . HIS A 1 180 ? 5.885 10.704 -5.024 1.00 74.38 180 HIS A O 1
ATOM 1490 N N . LYS A 1 181 ? 6.390 10.719 -7.210 1.00 75.69 181 LYS A N 1
ATOM 1491 C CA . LYS A 1 181 ? 5.144 11.378 -7.645 1.00 75.69 181 LYS A CA 1
ATOM 1492 C C . LYS A 1 181 ? 3.861 10.653 -7.224 1.00 75.69 181 LYS A C 1
ATOM 1494 O O . LYS A 1 181 ? 2.825 11.293 -7.075 1.00 75.69 181 LYS A O 1
ATOM 1499 N N . SER A 1 182 ? 3.902 9.338 -6.979 1.00 71.94 182 SER A N 1
ATOM 1500 C CA . SER A 1 182 ? 2.716 8.590 -6.522 1.00 71.94 182 SER A CA 1
ATOM 1501 C C . SER A 1 182 ? 2.198 9.054 -5.158 1.00 71.94 182 SER A C 1
ATOM 1503 O O . SER A 1 182 ? 1.042 8.798 -4.836 1.00 71.94 182 SER A O 1
ATOM 1505 N N . ILE A 1 183 ? 3.014 9.745 -4.351 1.00 76.31 183 ILE A N 1
ATOM 1506 C CA . ILE A 1 183 ? 2.591 10.253 -3.040 1.00 76.31 183 ILE A CA 1
ATOM 1507 C C . ILE A 1 183 ? 1.733 11.525 -3.166 1.00 76.31 183 ILE A C 1
ATOM 1509 O O . ILE A 1 183 ? 1.091 11.926 -2.199 1.00 76.31 183 ILE A O 1
ATOM 1513 N N . LEU A 1 184 ? 1.626 12.139 -4.354 1.00 78.12 184 LEU A N 1
ATOM 1514 C CA . LEU A 1 184 ? 0.783 13.327 -4.584 1.00 78.12 184 LEU A CA 1
ATOM 1515 C C . LEU A 1 184 ? -0.647 13.158 -4.069 1.00 78.12 184 LEU A C 1
ATOM 1517 O O . LEU A 1 184 ? -1.218 14.092 -3.515 1.00 78.12 184 LEU A O 1
ATOM 1521 N N . ILE A 1 185 ? -1.195 11.950 -4.151 1.00 79.50 185 ILE A N 1
ATOM 1522 C CA . ILE A 1 185 ? -2.543 11.637 -3.675 1.00 79.50 185 ILE A CA 1
ATOM 1523 C C . ILE A 1 185 ? -2.725 11.747 -2.150 1.00 79.50 185 ILE A C 1
ATOM 1525 O O . ILE A 1 185 ? -3.851 11.836 -1.660 1.00 79.50 185 ILE A O 1
ATOM 1529 N N . TYR A 1 186 ? -1.637 11.813 -1.383 1.00 80.44 186 TYR A N 1
ATOM 1530 C CA . TYR A 1 186 ? -1.695 12.051 0.056 1.00 80.44 186 TYR A CA 1
ATOM 1531 C C . TYR A 1 186 ? -1.963 13.537 0.359 1.00 80.44 186 TYR A C 1
ATOM 1533 O O . TYR A 1 186 ? -2.517 13.830 1.417 1.00 80.44 186 TYR A O 1
ATOM 1541 N N . ILE A 1 187 ? -1.655 14.488 -0.544 1.00 78.56 187 ILE A N 1
ATOM 1542 C CA . ILE A 1 187 ? -1.963 15.916 -0.308 1.00 78.56 187 ILE A CA 1
ATOM 1543 C C . ILE A 1 187 ? -3.468 16.153 -0.236 1.00 78.56 187 ILE A C 1
ATOM 1545 O O . ILE A 1 187 ? -3.910 16.708 0.774 1.00 78.56 187 ILE A O 1
ATOM 1549 N N . PRO A 1 188 ? -4.278 15.754 -1.243 1.00 82.38 188 PRO A N 1
ATOM 1550 C CA . PRO A 1 188 ? -5.716 15.964 -1.175 1.00 82.38 188 PRO A CA 1
ATOM 1551 C C . PRO A 1 188 ? -6.312 15.353 0.093 1.00 82.38 188 PRO A C 1
ATOM 1553 O O . PRO A 1 188 ? -7.127 15.995 0.750 1.00 82.38 188 PRO A O 1
ATOM 1556 N N . PHE A 1 189 ? -5.835 14.174 0.508 1.00 85.44 189 PHE A N 1
ATOM 1557 C CA . PHE A 1 189 ? -6.238 13.579 1.778 1.00 85.44 189 PHE A CA 1
ATOM 1558 C C . PHE A 1 189 ? -5.939 14.494 2.973 1.00 85.44 189 PHE A C 1
ATOM 1560 O O . PHE A 1 189 ? -6.815 14.728 3.803 1.00 85.44 189 PHE A O 1
ATOM 1567 N N . LEU A 1 190 ? -4.718 15.021 3.081 1.00 80.12 190 LEU A N 1
ATOM 1568 C CA . LEU A 1 190 ? -4.317 15.879 4.198 1.00 80.12 190 LEU A CA 1
ATOM 1569 C C . LEU A 1 190 ? -5.127 17.176 4.243 1.00 80.12 190 LEU A C 1
ATOM 1571 O O . LEU A 1 190 ? -5.535 17.606 5.325 1.00 80.12 190 LEU A O 1
ATOM 1575 N N . ILE A 1 191 ? -5.412 17.759 3.076 1.00 80.31 191 ILE A N 1
ATOM 1576 C CA . ILE A 1 191 ? -6.294 18.919 2.937 1.00 80.31 191 ILE A CA 1
ATOM 1577 C C . ILE A 1 191 ? -7.682 18.557 3.470 1.00 80.31 191 ILE A C 1
ATOM 1579 O O . ILE A 1 191 ? -8.128 19.153 4.452 1.00 80.31 191 ILE A O 1
ATOM 1583 N N . VAL A 1 192 ? -8.331 17.533 2.906 1.00 84.12 192 VAL A N 1
ATOM 1584 C CA . VAL A 1 192 ? -9.686 17.114 3.302 1.00 84.12 192 VAL A CA 1
ATOM 1585 C C . VAL A 1 192 ? -9.736 16.756 4.791 1.00 84.12 192 VAL A C 1
ATOM 1587 O O . VAL A 1 192 ? -10.624 17.214 5.510 1.00 84.12 192 VAL A O 1
ATOM 1590 N N . SER A 1 193 ? -8.758 16.003 5.297 1.00 82.62 193 SER A N 1
ATOM 1591 C CA . SER A 1 193 ? -8.664 15.617 6.708 1.00 82.62 193 SER A CA 1
ATOM 1592 C C . SER A 1 193 ? -8.526 16.824 7.636 1.00 82.62 193 SER A C 1
ATOM 1594 O O . SER A 1 193 ? -9.066 16.798 8.740 1.00 82.62 193 SER A O 1
ATOM 1596 N N . SER A 1 194 ? -7.841 17.890 7.207 1.00 78.06 194 SER A N 1
ATOM 1597 C CA . SER A 1 194 ? -7.662 19.097 8.021 1.00 78.06 194 SER A CA 1
ATOM 1598 C C . SER A 1 194 ? -8.941 19.926 8.185 1.00 78.06 194 SER A C 1
ATOM 1600 O O . SER A 1 194 ? -9.123 20.551 9.229 1.00 78.06 194 SER A O 1
ATOM 1602 N N . PHE A 1 195 ? -9.844 19.884 7.201 1.00 81.75 195 PHE A N 1
ATOM 1603 C CA . PHE A 1 195 ? -11.146 20.561 7.253 1.00 81.75 195 PHE A CA 1
ATOM 1604 C C . PHE A 1 195 ? -12.266 19.675 7.816 1.00 81.75 195 PHE A C 1
ATOM 1606 O O . PHE A 1 195 ? -13.330 20.161 8.202 1.00 81.75 195 PHE A O 1
ATOM 1613 N N . THR A 1 196 ? -12.038 18.365 7.899 1.00 84.19 196 THR A N 1
ATOM 1614 C CA . THR A 1 196 ? -13.051 17.412 8.347 1.00 84.19 196 THR A CA 1
ATOM 1615 C C . THR A 1 196 ? -13.098 17.330 9.869 1.00 84.19 196 THR A C 1
ATOM 1617 O O . THR A 1 196 ? -12.216 16.748 10.508 1.00 84.19 196 THR A O 1
ATOM 1620 N N . LYS A 1 197 ? -14.189 17.826 10.469 1.00 82.75 197 LYS A N 1
ATOM 1621 C CA . LYS A 1 197 ? -14.448 17.597 11.898 1.00 82.75 197 LYS A CA 1
ATOM 1622 C C . LYS A 1 197 ? -14.588 16.104 12.178 1.00 82.75 197 LYS A C 1
ATOM 1624 O O . LYS A 1 197 ? -15.196 15.355 11.415 1.00 82.75 197 LYS A O 1
ATOM 1629 N N . THR A 1 198 ? -14.114 15.703 13.346 1.00 77.31 198 THR A N 1
ATOM 1630 C CA . THR A 1 198 ? -14.146 14.339 13.874 1.00 77.31 198 THR A CA 1
ATOM 1631 C C . THR A 1 198 ? -15.487 13.616 13.676 1.00 77.31 198 THR A C 1
ATOM 1633 O O . THR A 1 198 ? -15.512 12.479 13.205 1.00 77.31 198 THR A O 1
ATOM 1636 N N . ASN A 1 199 ? -16.603 14.299 13.945 1.00 76.50 199 ASN A N 1
ATOM 1637 C CA . ASN A 1 199 ? -17.956 13.732 13.868 1.00 76.50 199 ASN A CA 1
ATOM 1638 C C . ASN A 1 199 ? -18.427 13.473 12.422 1.00 76.50 199 ASN A C 1
ATOM 1640 O O . ASN A 1 199 ? -19.362 12.707 12.205 1.00 76.50 199 ASN A O 1
ATOM 1644 N N . HIS A 1 200 ? -17.785 14.085 11.422 1.00 86.38 200 HIS A N 1
ATOM 1645 C CA . HIS A 1 200 ? -18.111 13.890 10.006 1.00 86.38 200 HIS A CA 1
ATOM 1646 C C . HIS A 1 200 ? -17.295 12.774 9.347 1.00 86.38 200 HIS A C 1
ATOM 1648 O O . HIS A 1 200 ? -17.694 12.285 8.291 1.00 86.38 200 HIS A O 1
ATOM 1654 N N . LYS A 1 201 ? -16.202 12.309 9.972 1.00 89.00 201 LYS A N 1
ATOM 1655 C CA . LYS A 1 201 ? -15.330 11.278 9.384 1.00 89.00 201 LYS A CA 1
ATOM 1656 C C . LYS A 1 201 ? -16.065 9.966 9.117 1.00 89.00 201 LYS A C 1
ATOM 1658 O O . LYS A 1 201 ? -15.872 9.387 8.059 1.00 89.00 201 LYS A O 1
ATOM 1663 N N . LEU A 1 202 ? -16.964 9.529 10.006 1.00 89.88 202 LEU A N 1
ATOM 1664 C CA . LEU A 1 202 ? -17.747 8.305 9.781 1.00 89.88 202 LEU A CA 1
ATOM 1665 C C . LEU A 1 202 ? -18.672 8.419 8.556 1.00 89.88 202 LEU A C 1
ATOM 1667 O O . LEU A 1 202 ? -18.794 7.472 7.783 1.00 89.88 202 LEU A O 1
ATOM 1671 N N . LYS A 1 203 ? -19.282 9.594 8.343 1.00 91.38 203 LYS A N 1
ATOM 1672 C CA . LYS A 1 203 ? -20.105 9.854 7.152 1.00 91.38 203 LYS A CA 1
ATOM 1673 C C . LYS A 1 203 ? -19.262 9.812 5.879 1.00 91.38 203 LYS A C 1
ATOM 1675 O O . LYS A 1 203 ? -19.685 9.205 4.904 1.00 91.38 203 LYS A O 1
ATOM 1680 N N . LEU A 1 204 ? -18.066 10.400 5.904 1.00 93.56 204 LEU A N 1
ATOM 1681 C CA . LEU A 1 204 ? -17.160 10.370 4.756 1.00 93.56 204 LEU A CA 1
ATOM 1682 C C . LEU A 1 204 ? -16.590 8.974 4.484 1.00 93.56 204 LEU A C 1
ATOM 1684 O O . LEU A 1 204 ? -16.513 8.589 3.327 1.00 93.56 204 LEU A O 1
ATOM 1688 N N . ILE A 1 205 ? -16.275 8.185 5.518 1.00 94.88 205 ILE A N 1
ATOM 1689 C CA . ILE A 1 205 ? -15.911 6.766 5.356 1.00 94.88 205 ILE A CA 1
ATOM 1690 C C . ILE A 1 205 ? -17.027 6.031 4.606 1.00 94.88 205 ILE A C 1
ATOM 1692 O O . ILE A 1 205 ? -16.763 5.344 3.625 1.00 94.88 205 ILE A O 1
ATOM 1696 N N . ASN A 1 206 ? -18.285 6.205 5.026 1.00 94.38 206 ASN A N 1
ATOM 1697 C CA . ASN A 1 206 ? -19.430 5.584 4.354 1.00 94.38 206 ASN A CA 1
ATOM 1698 C C . ASN A 1 206 ? -19.590 6.057 2.908 1.00 94.38 206 ASN A C 1
ATOM 1700 O O . ASN A 1 206 ? -19.849 5.235 2.030 1.00 94.38 206 ASN A O 1
ATOM 1704 N N . LEU A 1 207 ? -19.419 7.357 2.662 1.00 95.62 207 LEU A N 1
ATOM 1705 C CA . LEU A 1 207 ? -19.453 7.925 1.319 1.00 95.62 207 LEU A CA 1
ATOM 1706 C C . LEU A 1 207 ? -18.378 7.291 0.434 1.00 95.62 207 LEU A C 1
ATOM 1708 O O . LEU A 1 207 ? -18.693 6.816 -0.648 1.00 95.62 207 LEU A O 1
ATOM 1712 N N . PHE A 1 208 ? -17.132 7.228 0.900 1.00 95.94 208 PHE A N 1
ATOM 1713 C CA . PHE A 1 208 ? -16.017 6.688 0.124 1.00 95.94 208 PHE A CA 1
ATOM 1714 C C . PHE A 1 208 ? -16.140 5.184 -0.120 1.00 95.94 208 PHE A C 1
ATOM 1716 O O . PHE A 1 208 ? -15.886 4.737 -1.233 1.00 95.94 208 PHE A O 1
ATOM 1723 N N . LEU A 1 209 ? -16.617 4.411 0.861 1.00 96.19 209 LEU A N 1
ATOM 1724 C CA . LEU A 1 209 ? -16.949 2.997 0.653 1.00 96.19 209 LEU A CA 1
ATOM 1725 C C . LEU A 1 209 ? -18.055 2.820 -0.398 1.00 96.19 209 LEU A C 1
ATOM 1727 O O . LEU A 1 209 ? -17.975 1.920 -1.229 1.00 96.19 209 LEU A O 1
ATOM 1731 N N . SER A 1 210 ? -19.070 3.685 -0.381 1.00 96.62 210 SER A N 1
ATOM 1732 C CA . SER A 1 210 ? -20.166 3.632 -1.356 1.00 96.62 210 SER A CA 1
ATOM 1733 C C . SER A 1 210 ? -19.680 4.011 -2.754 1.00 96.62 210 SER A C 1
ATOM 1735 O O . SER A 1 210 ? -19.969 3.304 -3.711 1.00 96.62 210 SER A O 1
ATOM 1737 N N . LEU A 1 211 ? -18.889 5.083 -2.869 1.00 96.50 211 LEU A N 1
ATOM 1738 C CA . LEU A 1 211 ? -18.283 5.514 -4.129 1.00 96.50 211 LEU A CA 1
ATOM 1739 C C . LEU A 1 211 ? -17.360 4.444 -4.708 1.00 96.50 211 LEU A C 1
ATOM 1741 O O . LEU A 1 211 ? -17.415 4.207 -5.908 1.00 96.50 211 LEU A O 1
ATOM 1745 N N . PHE A 1 212 ? -16.571 3.764 -3.871 1.00 96.19 212 PHE A N 1
ATOM 1746 C CA . PHE A 1 212 ? -15.760 2.628 -4.303 1.00 96.19 212 PHE A CA 1
ATOM 1747 C C . PHE A 1 212 ? -16.631 1.589 -5.021 1.00 96.19 212 PHE A C 1
ATOM 1749 O O . PHE A 1 212 ? -16.382 1.284 -6.180 1.00 96.19 212 PHE A O 1
ATOM 1756 N N . VAL A 1 213 ? -17.702 1.112 -4.376 1.00 95.19 213 VAL A N 1
ATOM 1757 C CA . VAL A 1 213 ? -18.615 0.120 -4.971 1.00 95.19 213 VAL A CA 1
ATOM 1758 C C . VAL A 1 213 ? -19.280 0.655 -6.241 1.00 95.19 213 VAL A C 1
ATOM 1760 O O . VAL A 1 213 ? -19.333 -0.058 -7.239 1.00 95.19 213 VAL A O 1
ATOM 1763 N N . ILE A 1 214 ? -19.746 1.907 -6.230 1.00 95.44 214 ILE A N 1
ATOM 1764 C CA . ILE A 1 214 ? -20.388 2.540 -7.389 1.00 95.44 214 ILE A CA 1
ATOM 1765 C C . ILE A 1 214 ? -19.439 2.568 -8.588 1.00 95.44 214 ILE A C 1
ATOM 1767 O O . ILE A 1 214 ? -19.837 2.142 -9.664 1.00 95.44 214 ILE A O 1
ATOM 1771 N N . PHE A 1 215 ? -18.189 3.011 -8.421 1.00 94.38 215 PHE A N 1
ATOM 1772 C CA . PHE A 1 215 ? -17.229 3.049 -9.527 1.00 94.38 215 PHE A CA 1
ATOM 1773 C C . PHE A 1 215 ? -16.924 1.653 -10.071 1.00 94.38 215 PHE A C 1
ATOM 1775 O O . PHE A 1 215 ? -16.916 1.474 -11.287 1.00 94.38 215 PHE A O 1
ATOM 1782 N N . ILE A 1 216 ? -16.746 0.651 -9.200 1.00 93.06 216 ILE A N 1
ATOM 1783 C CA . ILE A 1 216 ? -16.554 -0.736 -9.646 1.00 93.06 216 ILE A CA 1
ATOM 1784 C C . ILE A 1 216 ? -17.750 -1.214 -10.476 1.00 93.06 216 ILE A C 1
ATOM 1786 O O . ILE A 1 216 ? -17.555 -1.786 -11.546 1.00 93.06 216 ILE A O 1
ATOM 1790 N N . LEU A 1 217 ? -18.981 -0.969 -10.017 1.00 92.81 217 LEU A N 1
ATOM 1791 C CA . LEU A 1 217 ? -20.189 -1.366 -10.743 1.00 92.81 217 LEU A CA 1
ATOM 1792 C C . LEU A 1 217 ? -20.340 -0.612 -12.067 1.00 92.81 217 LEU A C 1
ATOM 1794 O O . LEU A 1 217 ? -20.645 -1.235 -13.077 1.00 92.81 217 LEU A O 1
ATOM 1798 N N . LEU A 1 218 ? -20.083 0.698 -12.092 1.00 92.38 218 LEU A N 1
ATOM 1799 C CA . LEU A 1 218 ? -20.172 1.506 -13.310 1.00 92.38 218 LEU A CA 1
ATOM 1800 C C . LEU A 1 218 ? -19.248 0.983 -14.410 1.00 92.38 218 LEU A C 1
ATOM 1802 O O . LEU A 1 218 ? -19.697 0.838 -15.537 1.00 92.38 218 LEU A O 1
ATOM 1806 N N . TRP A 1 219 ? -18.015 0.606 -14.073 1.00 90.06 219 TRP A N 1
ATOM 1807 C CA . TRP A 1 219 ? -17.077 -0.026 -15.008 1.00 90.06 219 TRP A CA 1
ATOM 1808 C C . TRP A 1 219 ? -17.582 -1.344 -15.622 1.00 90.06 219 TRP A C 1
ATOM 1810 O O . TRP A 1 219 ? -17.155 -1.703 -16.713 1.00 90.06 219 TRP A O 1
ATOM 1820 N N . HIS A 1 220 ? -18.462 -2.081 -14.934 1.00 88.44 220 HIS A N 1
ATOM 1821 C CA . HIS A 1 220 ? -19.087 -3.289 -15.491 1.00 88.44 220 HIS A CA 1
ATOM 1822 C C . HIS A 1 220 ? -20.300 -2.969 -16.375 1.00 88.44 220 HIS A C 1
ATOM 1824 O O . HIS A 1 220 ? -20.697 -3.801 -17.187 1.00 88.44 220 HIS A O 1
ATOM 1830 N N . LEU A 1 221 ? -20.913 -1.797 -16.194 1.00 91.50 221 LEU A N 1
ATOM 1831 C CA . LEU A 1 221 ? -22.105 -1.370 -16.928 1.00 91.50 221 LEU A CA 1
ATOM 1832 C C . LEU A 1 221 ? -21.763 -0.545 -18.175 1.00 91.50 221 LEU A C 1
ATOM 1834 O O . LEU A 1 221 ? -22.522 -0.562 -19.139 1.00 91.50 221 LEU A O 1
ATOM 1838 N N . MET A 1 222 ? -20.655 0.195 -18.147 1.00 90.06 222 MET A N 1
ATOM 1839 C CA . MET A 1 222 ? -20.200 1.068 -19.227 1.00 90.06 222 MET A CA 1
ATOM 1840 C C . MET A 1 222 ? -18.673 1.187 -19.231 1.00 90.06 222 MET A C 1
ATOM 1842 O O . MET A 1 222 ? -18.036 1.069 -18.181 1.00 90.06 222 MET A O 1
ATOM 1846 N N . ASP A 1 223 ? -18.086 1.488 -20.393 1.00 86.62 223 ASP A N 1
ATOM 1847 C CA . ASP A 1 223 ? -16.678 1.875 -20.444 1.00 86.62 223 ASP A CA 1
ATOM 1848 C C . ASP A 1 223 ? -16.532 3.308 -19.91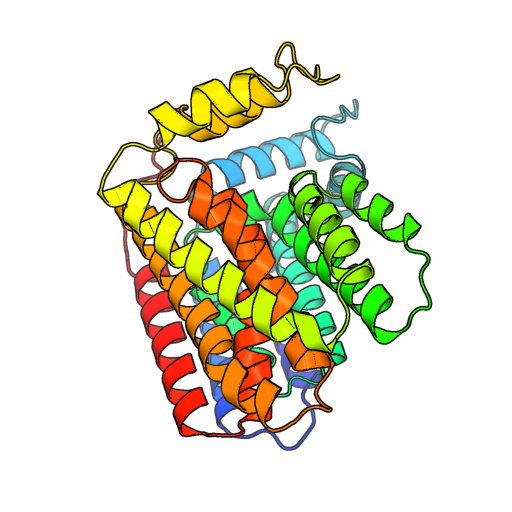7 1.00 86.62 223 ASP A C 1
ATOM 1850 O O . ASP A 1 223 ? -16.873 4.293 -20.573 1.00 86.62 223 ASP A O 1
ATOM 1854 N N . LEU A 1 224 ? -16.035 3.437 -18.686 1.00 87.62 224 LEU A N 1
ATOM 1855 C CA . LEU A 1 224 ? -15.843 4.743 -18.069 1.00 87.62 224 LEU A CA 1
ATOM 1856 C C . LEU A 1 224 ? -14.746 5.569 -18.754 1.00 87.62 224 LEU A C 1
ATOM 1858 O O . LEU A 1 224 ? -14.662 6.765 -18.476 1.00 87.62 224 LEU A O 1
ATOM 1862 N N . ARG A 1 225 ? -13.944 5.004 -19.672 1.00 86.88 225 ARG A N 1
ATOM 1863 C CA . ARG A 1 225 ? -13.008 5.783 -20.503 1.00 86.88 225 ARG A CA 1
ATOM 1864 C C . ARG A 1 225 ? -13.735 6.847 -21.315 1.00 86.88 225 ARG A C 1
ATOM 1866 O O . ARG A 1 225 ? -13.259 7.980 -21.361 1.00 86.88 225 ARG A O 1
ATOM 1873 N N . ASP A 1 226 ? -14.909 6.523 -21.848 1.00 85.62 226 ASP A N 1
ATOM 1874 C CA . ASP A 1 226 ? -15.699 7.437 -22.679 1.00 85.62 226 ASP A CA 1
ATOM 1875 C C . ASP A 1 226 ? -16.200 8.653 -21.887 1.00 85.62 226 ASP A C 1
ATOM 1877 O O . ASP A 1 226 ? -16.352 9.748 -22.425 1.00 85.62 226 ASP A O 1
ATOM 1881 N N . VAL A 1 227 ? -16.405 8.481 -20.578 1.00 87.44 227 VAL A N 1
ATOM 1882 C CA . VAL A 1 227 ? -16.842 9.549 -19.669 1.00 87.44 227 VAL A CA 1
ATOM 1883 C C . VAL A 1 227 ? -15.651 10.307 -19.081 1.00 87.44 227 VAL A C 1
ATOM 1885 O O . VAL A 1 227 ? -15.671 11.533 -18.984 1.00 87.44 227 VAL A O 1
ATOM 1888 N N . LEU A 1 228 ? -14.603 9.591 -18.668 1.00 86.88 228 LEU A N 1
ATOM 1889 C CA . LEU A 1 228 ? -13.452 10.171 -17.977 1.00 86.88 228 LEU A CA 1
ATOM 1890 C C . LEU A 1 228 ? -12.509 10.897 -18.935 1.00 86.88 228 LEU A C 1
ATOM 1892 O O . LEU A 1 228 ? -11.953 11.927 -18.557 1.00 86.88 228 LEU A O 1
ATOM 1896 N N . SER A 1 229 ? -12.335 10.405 -20.163 1.00 86.69 229 SER A N 1
ATOM 1897 C CA . SER A 1 229 ? -11.349 10.961 -21.088 1.00 86.69 229 SER A CA 1
ATOM 1898 C C . SER A 1 229 ? -11.618 12.419 -21.485 1.00 86.69 229 SER A C 1
ATOM 1900 O O . SER A 1 229 ? -10.685 13.228 -21.396 1.00 86.69 229 SER A O 1
ATOM 1902 N N . PRO A 1 230 ? -12.865 12.821 -21.811 1.00 88.44 230 PRO A N 1
ATOM 1903 C CA . PRO A 1 230 ? -13.197 14.225 -22.054 1.00 88.44 230 PRO A CA 1
ATOM 1904 C C . PRO A 1 230 ? -12.950 15.113 -20.828 1.00 88.44 230 PRO A C 1
ATOM 1906 O O . PRO A 1 230 ? -12.420 16.217 -20.955 1.00 88.44 230 PRO A O 1
ATOM 1909 N N . VAL A 1 231 ? -13.281 14.617 -19.630 1.00 87.56 231 VAL A N 1
ATOM 1910 C CA . VAL A 1 231 ? -13.064 15.346 -18.372 1.00 87.56 231 VAL A CA 1
ATOM 1911 C C . VAL A 1 231 ? -11.572 15.550 -18.123 1.00 87.56 231 VAL A C 1
ATOM 1913 O O . VAL A 1 231 ? -11.156 16.659 -17.800 1.00 87.56 231 VAL A O 1
ATOM 1916 N N . MET A 1 232 ? -10.747 14.521 -18.319 1.00 87.44 232 MET A N 1
ATOM 1917 C CA . MET A 1 232 ? -9.299 14.639 -18.140 1.00 87.44 232 MET A CA 1
ATOM 1918 C C . MET A 1 232 ? -8.676 15.569 -19.182 1.00 87.44 232 MET A C 1
ATOM 1920 O O . MET A 1 232 ? -7.897 16.435 -18.801 1.00 87.44 232 MET A O 1
ATOM 1924 N N . ASN A 1 233 ? -9.073 15.485 -20.457 1.00 84.88 233 ASN A N 1
ATOM 1925 C CA . ASN A 1 233 ? -8.576 16.376 -21.518 1.00 84.88 233 ASN A CA 1
ATOM 1926 C C . ASN A 1 233 ? -8.883 17.860 -21.267 1.00 84.88 233 ASN A C 1
ATOM 1928 O O . ASN A 1 233 ? -8.184 18.724 -21.788 1.00 84.88 233 ASN A O 1
ATOM 1932 N N . SER A 1 234 ? -9.887 18.180 -20.444 1.00 87.69 234 SER A N 1
ATOM 1933 C CA . SER A 1 234 ? -10.162 19.567 -20.049 1.00 87.69 234 SER A CA 1
ATOM 1934 C C . SER A 1 234 ? -9.100 20.169 -19.111 1.00 87.69 234 SER A C 1
ATOM 1936 O O . SER A 1 234 ? -9.054 21.385 -18.924 1.00 87.69 234 SER A O 1
ATOM 1938 N N . ILE A 1 235 ? -8.222 19.343 -18.530 1.00 87.00 235 ILE A N 1
ATOM 1939 C CA . ILE A 1 235 ? -7.159 19.767 -17.612 1.00 87.00 235 ILE A CA 1
ATOM 1940 C C . ILE A 1 235 ? -5.897 20.129 -18.410 1.00 87.00 235 ILE A C 1
ATOM 1942 O O . ILE A 1 235 ? -4.998 19.310 -18.603 1.00 87.00 235 ILE A O 1
ATOM 1946 N N . THR A 1 236 ? -5.792 21.393 -18.817 1.00 87.19 236 THR A N 1
ATOM 1947 C CA . THR A 1 236 ? -4.739 21.898 -19.721 1.00 87.19 236 THR A CA 1
ATOM 1948 C C . THR A 1 236 ? -3.421 22.289 -19.036 1.00 87.19 236 THR A C 1
ATOM 1950 O O . THR A 1 236 ? -2.599 23.000 -19.611 1.00 87.19 236 THR A O 1
ATOM 1953 N N . PHE A 1 237 ? -3.182 21.844 -17.799 1.00 84.81 237 PHE A N 1
ATOM 1954 C CA . PHE A 1 237 ? -1.962 22.195 -17.065 1.00 84.81 237 PHE A CA 1
ATOM 1955 C C . PHE A 1 237 ? -0.736 21.511 -17.683 1.00 84.81 237 PHE A C 1
ATOM 1957 O O . PHE A 1 237 ? -0.617 20.288 -17.618 1.00 84.81 237 PHE A O 1
ATOM 1964 N N . GLN A 1 238 ? 0.175 22.281 -18.275 1.00 82.00 238 GLN A N 1
ATOM 1965 C CA . GLN A 1 238 ? 1.349 21.748 -18.968 1.00 82.00 238 GLN A CA 1
ATOM 1966 C C . GLN A 1 238 ? 2.387 21.196 -17.980 1.00 82.00 238 GLN A C 1
ATOM 1968 O O . GLN A 1 238 ? 2.696 21.826 -16.968 1.00 82.00 238 GLN A O 1
ATOM 1973 N N . LEU A 1 239 ? 2.927 20.007 -18.260 1.00 74.75 239 LEU A N 1
ATOM 1974 C CA . LEU A 1 239 ? 3.960 19.387 -17.430 1.00 74.75 239 LEU A CA 1
ATOM 1975 C C . LEU A 1 239 ? 5.349 19.809 -17.916 1.00 74.75 239 LEU A C 1
ATOM 1977 O O . LEU A 1 239 ? 5.653 19.708 -19.096 1.00 74.75 239 LEU A O 1
ATOM 1981 N N . SER A 1 240 ? 6.223 20.227 -17.000 1.00 65.06 240 SER A N 1
ATOM 1982 C CA . SER A 1 240 ? 7.569 20.725 -17.331 1.00 65.06 240 SER A CA 1
ATOM 1983 C C . SER A 1 240 ? 8.478 19.693 -18.010 1.00 65.06 240 SER A C 1
ATOM 1985 O O . SER A 1 240 ? 9.411 20.065 -18.709 1.00 65.06 240 SER A O 1
ATOM 1987 N N . GLU A 1 241 ? 8.216 18.403 -17.799 1.00 63.38 241 GLU A N 1
ATOM 1988 C CA . GLU A 1 241 ? 9.048 17.288 -18.276 1.00 63.38 241 GLU A CA 1
ATOM 1989 C C . GLU A 1 241 ? 8.448 16.558 -19.490 1.00 63.38 241 GLU A C 1
ATOM 1991 O O . GLU A 1 241 ? 8.985 15.545 -19.933 1.00 63.38 241 GLU A O 1
ATOM 1996 N N . SER A 1 242 ? 7.302 17.006 -20.016 1.00 67.31 242 SER A N 1
ATOM 1997 C CA . SER A 1 242 ? 6.662 16.350 -21.160 1.00 67.31 242 SER A CA 1
ATOM 1998 C C . SER A 1 242 ? 5.871 17.323 -22.018 1.00 67.31 242 SER A C 1
ATOM 2000 O O . SER A 1 242 ? 5.215 18.211 -21.493 1.00 67.31 242 SER A O 1
ATOM 2002 N N . ASN A 1 243 ? 5.781 17.049 -23.320 1.00 77.44 243 ASN A N 1
ATOM 2003 C CA . ASN A 1 243 ? 4.878 17.769 -24.229 1.00 77.44 243 ASN A CA 1
ATOM 2004 C C . ASN A 1 243 ? 3.381 17.517 -23.942 1.00 77.44 243 ASN A C 1
ATOM 2006 O O . ASN A 1 243 ? 2.535 18.008 -24.677 1.00 77.44 243 ASN A O 1
ATOM 2010 N N . LEU A 1 244 ? 3.065 16.745 -22.899 1.00 80.88 244 LEU A N 1
ATOM 2011 C CA . LEU A 1 244 ? 1.712 16.430 -22.461 1.00 80.88 244 LEU A CA 1
ATOM 2012 C C . LEU A 1 244 ? 1.269 17.370 -21.335 1.00 80.88 244 LEU A C 1
ATOM 2014 O O . LEU A 1 244 ? 2.024 17.676 -20.406 1.00 80.88 244 LEU A O 1
ATOM 2018 N N . THR A 1 245 ? 0.001 17.746 -21.373 1.00 84.88 245 THR A N 1
ATOM 2019 C CA . THR A 1 245 ? -0.739 18.288 -20.237 1.00 84.88 245 THR A CA 1
ATOM 2020 C C . THR A 1 245 ? -0.978 17.210 -19.175 1.00 84.88 245 THR A C 1
ATOM 2022 O O . THR A 1 245 ? -0.887 16.002 -19.419 1.00 84.88 245 THR A O 1
ATOM 2025 N N . LEU A 1 246 ? -1.301 17.639 -17.954 1.00 79.44 246 LEU A N 1
ATOM 2026 C CA . LEU A 1 246 ? -1.685 16.756 -16.857 1.00 79.44 246 LEU A CA 1
ATOM 2027 C C . LEU A 1 246 ? -2.877 15.875 -17.255 1.00 79.44 246 LEU A C 1
ATOM 2029 O O . LEU A 1 246 ? -2.864 14.676 -16.975 1.00 79.44 246 LEU A O 1
ATOM 2033 N N . GLY A 1 247 ? -3.863 16.463 -17.937 1.00 82.06 247 GLY A N 1
ATOM 2034 C CA . GLY A 1 247 ? -5.024 15.769 -18.479 1.00 82.06 247 GLY A CA 1
ATOM 2035 C C . GLY A 1 247 ? -4.663 14.674 -19.473 1.00 82.06 247 GLY A C 1
ATOM 2036 O O . GLY A 1 247 ? -5.057 13.520 -19.300 1.00 82.06 247 GLY A O 1
ATOM 2037 N N . GLU A 1 248 ? -3.834 15.005 -20.462 1.00 81.94 248 GLU A N 1
ATOM 2038 C CA . GLU A 1 248 ? -3.353 14.043 -21.458 1.00 81.94 248 GLU A CA 1
ATOM 2039 C C . GLU A 1 248 ? -2.550 12.911 -20.812 1.00 81.94 248 GLU A C 1
ATOM 2041 O O . GLU A 1 248 ? -2.714 11.751 -21.177 1.00 81.94 248 GLU A O 1
ATOM 2046 N N . LYS A 1 249 ? -1.738 13.199 -19.788 1.00 81.19 249 LYS A N 1
ATOM 2047 C CA . LYS A 1 249 ? -0.995 12.160 -19.058 1.00 81.19 249 LYS A CA 1
ATOM 2048 C C . LYS A 1 249 ? -1.910 11.222 -18.270 1.00 81.19 249 LYS A C 1
ATOM 2050 O O . LYS A 1 249 ? -1.652 10.021 -18.224 1.00 81.19 249 LYS A O 1
ATOM 2055 N N . PHE A 1 250 ? -2.977 11.744 -17.665 1.00 79.31 250 PHE A N 1
ATOM 2056 C CA . PHE A 1 250 ? -4.015 10.908 -17.054 1.00 79.31 250 PHE A CA 1
ATOM 2057 C C . PHE A 1 250 ? -4.732 10.054 -18.096 1.00 79.31 250 PHE A C 1
ATOM 2059 O O . PHE A 1 250 ? -4.974 8.875 -17.848 1.00 79.31 250 PHE A O 1
ATOM 2066 N N . ASN A 1 251 ? -4.999 10.613 -19.274 1.00 82.50 251 ASN A N 1
ATOM 2067 C CA . ASN A 1 251 ? -5.584 9.863 -20.374 1.00 82.50 251 ASN A CA 1
ATOM 2068 C C . ASN A 1 251 ? -4.680 8.756 -20.887 1.00 82.50 251 ASN A C 1
ATOM 2070 O O . ASN A 1 251 ? -5.167 7.649 -21.067 1.00 82.50 251 ASN A O 1
ATOM 2074 N N . VAL A 1 252 ? -3.369 8.979 -20.979 1.00 81.00 252 VAL A N 1
ATOM 2075 C CA . VAL A 1 252 ? -2.417 7.896 -21.257 1.00 81.00 252 VAL A CA 1
ATOM 2076 C C . VAL A 1 252 ? -2.571 6.766 -20.236 1.00 81.00 252 VAL A C 1
ATOM 2078 O O . VAL A 1 252 ? -2.604 5.607 -20.626 1.00 81.00 252 VAL A O 1
ATOM 2081 N N . TYR A 1 253 ? -2.736 7.053 -18.942 1.00 77.38 253 TYR A N 1
ATOM 2082 C CA . TYR A 1 253 ? -2.988 5.981 -17.970 1.00 77.38 253 TYR A CA 1
ATOM 2083 C C . TYR A 1 253 ? -4.349 5.300 -18.150 1.00 77.38 253 TYR A C 1
ATOM 2085 O O . TYR A 1 253 ? -4.474 4.124 -17.823 1.00 77.38 253 TYR A O 1
ATOM 2093 N N . LEU A 1 254 ? -5.366 6.002 -18.645 1.00 79.50 254 LEU A N 1
ATOM 2094 C CA . LEU A 1 254 ? -6.699 5.444 -18.877 1.00 79.50 254 LEU A CA 1
ATOM 2095 C C . LEU A 1 254 ? -6.772 4.585 -20.147 1.00 79.50 254 LEU A C 1
ATOM 2097 O O . LEU A 1 254 ? -7.445 3.559 -20.121 1.00 79.50 254 LEU A O 1
ATOM 2101 N N . THR A 1 255 ? -6.105 4.992 -21.230 1.00 76.25 255 THR A N 1
ATOM 2102 C CA . THR A 1 255 ? -6.331 4.466 -22.589 1.00 76.25 255 THR A CA 1
ATOM 2103 C C . THR A 1 255 ? -5.136 3.748 -23.204 1.00 76.25 255 THR A C 1
ATOM 2105 O O . THR A 1 255 ? -5.259 3.216 -24.300 1.00 76.25 255 THR A O 1
ATOM 2108 N N . ASN A 1 256 ? -3.961 3.760 -22.573 1.00 72.38 256 ASN A N 1
ATOM 2109 C CA . ASN A 1 256 ? -2.810 3.040 -23.105 1.00 72.38 256 ASN A CA 1
ATOM 2110 C C . ASN A 1 256 ? -3.020 1.530 -22.932 1.00 72.38 256 ASN A C 1
ATOM 2112 O O . ASN A 1 256 ? -2.793 1.001 -21.847 1.00 72.38 256 ASN A O 1
ATOM 2116 N N . ASP A 1 257 ? -3.418 0.869 -24.019 1.00 61.19 257 ASP A N 1
ATOM 2117 C CA . ASP A 1 257 ? -3.693 -0.570 -24.110 1.00 61.19 257 ASP A CA 1
ATOM 2118 C C . ASP A 1 257 ? -2.425 -1.437 -24.226 1.00 61.19 257 ASP A C 1
ATOM 2120 O O . ASP A 1 257 ? -2.497 -2.596 -24.631 1.00 61.19 257 ASP A O 1
ATOM 2124 N N . SER A 1 258 ? -1.243 -0.915 -23.871 1.00 61.56 258 SER A N 1
ATOM 2125 C CA . SER A 1 258 ? -0.096 -1.797 -23.629 1.00 61.56 258 SER A CA 1
ATOM 2126 C C . SER A 1 258 ? -0.465 -2.719 -22.468 1.00 61.56 258 SER A C 1
ATOM 2128 O O . SER A 1 258 ? -0.602 -2.281 -21.324 1.00 61.56 258 SER A O 1
ATOM 2130 N N . ASP A 1 259 ? -0.723 -3.987 -22.787 1.00 51.38 259 ASP A N 1
ATOM 2131 C CA . ASP A 1 259 ? -1.221 -5.000 -21.859 1.00 51.38 259 ASP A CA 1
ATOM 2132 C C . ASP A 1 259 ? -0.121 -5.357 -20.845 1.00 51.38 259 ASP A C 1
ATOM 2134 O O . ASP A 1 259 ? 0.555 -6.379 -20.920 1.00 51.38 259 ASP A O 1
ATOM 2138 N N . MET A 1 260 ? 0.092 -4.462 -19.878 1.00 58.16 260 MET A N 1
ATOM 2139 C CA . MET A 1 260 ? 1.046 -4.651 -18.785 1.00 58.16 260 MET A CA 1
ATOM 2140 C C . MET A 1 260 ? 0.528 -5.667 -17.764 1.00 58.16 260 MET A C 1
ATOM 2142 O O . MET A 1 260 ? 1.311 -6.237 -17.014 1.00 58.16 260 MET A O 1
ATOM 2146 N N . LEU A 1 261 ? -0.790 -5.890 -17.706 1.00 62.09 261 LEU A N 1
ATOM 2147 C CA . LEU A 1 261 ? -1.436 -6.796 -16.760 1.00 62.09 261 LEU A CA 1
ATOM 2148 C C . LEU A 1 261 ? -2.626 -7.501 -17.396 1.00 62.09 261 LEU A C 1
ATOM 2150 O O . LEU A 1 261 ? -3.631 -6.865 -17.720 1.00 62.09 261 LEU A O 1
ATOM 2154 N N . SER A 1 262 ? -2.549 -8.831 -17.457 1.00 65.25 262 SER A N 1
ATOM 2155 C CA . SER A 1 262 ? -3.688 -9.654 -17.860 1.00 65.25 262 SER A CA 1
ATOM 2156 C C . 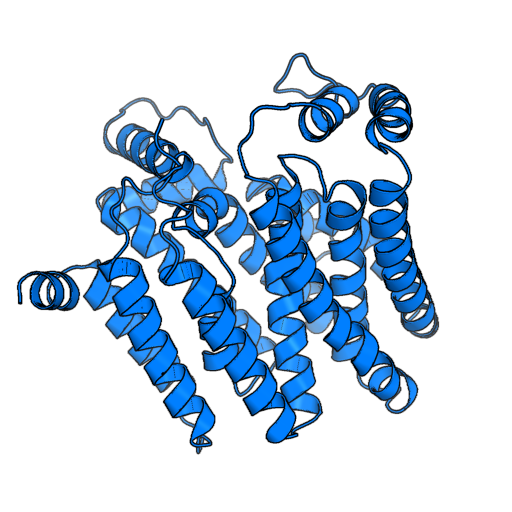SER A 1 262 ? -4.919 -9.395 -16.974 1.00 65.25 262 SER A C 1
ATOM 2158 O O . SER A 1 262 ? -4.809 -9.066 -15.786 1.00 65.25 262 SER A O 1
ATOM 2160 N N . GLY A 1 263 ? -6.115 -9.562 -17.549 1.00 72.56 263 GLY A N 1
ATOM 2161 C CA . GLY A 1 263 ? -7.381 -9.251 -16.878 1.00 72.56 263 GLY A CA 1
ATOM 2162 C C . GLY A 1 263 ? -7.556 -9.938 -15.518 1.00 72.56 263 GLY A C 1
ATOM 2163 O O . GLY A 1 263 ? -8.057 -9.315 -14.584 1.00 72.56 263 GLY A O 1
ATOM 2164 N N . ILE A 1 264 ? -7.072 -11.176 -15.356 1.00 73.19 264 ILE A N 1
ATOM 2165 C CA . ILE A 1 264 ? -7.196 -11.930 -14.097 1.00 73.19 264 ILE A CA 1
ATOM 2166 C C . ILE A 1 264 ? -6.491 -11.235 -12.918 1.00 73.19 264 ILE A C 1
ATOM 2168 O O . ILE A 1 264 ? -6.984 -11.283 -11.791 1.00 73.19 264 ILE A O 1
ATOM 2172 N N . TYR A 1 265 ? -5.401 -10.502 -13.166 1.00 73.81 265 TYR A N 1
ATOM 2173 C CA . TYR A 1 265 ? -4.688 -9.769 -12.116 1.00 73.81 265 TYR A CA 1
ATOM 2174 C C . TYR A 1 265 ? -5.417 -8.508 -11.667 1.00 73.81 265 TYR A C 1
ATOM 2176 O O . TYR A 1 265 ? -5.359 -8.146 -10.492 1.00 73.81 265 TYR A O 1
ATOM 2184 N N . LYS A 1 266 ? -6.160 -7.864 -12.571 1.00 80.12 266 LYS A N 1
ATOM 2185 C CA . LYS A 1 266 ? -7.015 -6.724 -12.219 1.00 80.12 266 LYS A CA 1
ATOM 2186 C C . LYS A 1 266 ? -8.099 -7.164 -11.230 1.00 80.12 266 LYS A C 1
ATOM 2188 O O . LYS A 1 266 ? -8.321 -6.489 -10.226 1.00 80.12 266 LYS A O 1
ATOM 2193 N N . TYR A 1 267 ? -8.689 -8.344 -11.445 1.00 83.25 267 TYR A N 1
ATOM 2194 C CA . TYR A 1 267 ? -9.644 -8.950 -10.509 1.00 83.25 267 TYR A CA 1
ATOM 2195 C C . TYR A 1 267 ? -8.999 -9.407 -9.197 1.00 83.25 267 TYR A C 1
ATOM 2197 O O . TYR A 1 267 ? -9.589 -9.218 -8.134 1.00 83.25 267 TYR A O 1
ATOM 2205 N N . TYR A 1 268 ? -7.782 -9.953 -9.237 1.00 81.56 268 TYR A N 1
ATOM 2206 C CA . TYR A 1 268 ? -7.027 -10.285 -8.025 1.00 81.56 268 TYR A CA 1
ATOM 2207 C C . TYR A 1 268 ? -6.784 -9.044 -7.149 1.00 81.56 268 TYR A C 1
ATOM 2209 O O . TYR A 1 268 ? -7.037 -9.058 -5.943 1.00 81.56 268 TYR A O 1
ATOM 2217 N N . PHE A 1 269 ? -6.381 -7.929 -7.757 1.00 84.62 269 PHE A N 1
ATOM 2218 C CA . PHE A 1 269 ? -6.229 -6.660 -7.052 1.00 84.62 269 PHE A CA 1
ATOM 2219 C C . PHE A 1 269 ? -7.537 -6.098 -6.527 1.00 84.62 269 PHE A C 1
ATOM 2221 O O . PHE A 1 269 ? -7.579 -5.600 -5.399 1.00 84.62 269 PHE A O 1
ATOM 2228 N N . LEU A 1 270 ? -8.620 -6.234 -7.287 1.00 88.75 270 LEU A N 1
ATOM 2229 C CA . LEU A 1 270 ? -9.942 -5.844 -6.823 1.00 88.75 270 LEU A CA 1
ATOM 2230 C C . LEU A 1 270 ? -10.345 -6.665 -5.591 1.00 88.75 270 LEU A C 1
ATOM 2232 O O . LEU A 1 270 ? -10.807 -6.098 -4.602 1.00 88.75 270 LEU A O 1
ATOM 2236 N N . MET A 1 271 ? -10.095 -7.976 -5.605 1.00 88.75 271 MET A N 1
ATOM 2237 C CA . MET A 1 271 ? -10.348 -8.864 -4.470 1.00 88.75 271 MET A CA 1
ATOM 2238 C C . MET A 1 271 ? -9.556 -8.439 -3.225 1.00 88.75 271 MET A C 1
ATOM 2240 O O . MET A 1 271 ? -10.143 -8.332 -2.148 1.00 88.75 271 MET A O 1
ATOM 2244 N N . ILE A 1 272 ? -8.258 -8.133 -3.354 1.00 88.75 272 ILE A N 1
ATOM 2245 C CA . ILE A 1 272 ? -7.445 -7.616 -2.235 1.00 88.75 272 ILE A CA 1
ATOM 2246 C C . ILE A 1 272 ? -8.003 -6.284 -1.718 1.00 88.75 272 ILE A C 1
ATOM 2248 O O . ILE A 1 272 ? -8.117 -6.079 -0.508 1.00 88.75 272 ILE A O 1
ATOM 2252 N N . SER A 1 273 ? -8.391 -5.388 -2.627 1.00 92.56 273 SER A N 1
ATOM 2253 C CA . SER A 1 273 ? -8.973 -4.085 -2.285 1.00 92.56 273 SER A CA 1
ATOM 2254 C C . SER A 1 273 ? -10.241 -4.251 -1.453 1.00 92.56 273 SER A C 1
ATOM 2256 O O . SER A 1 273 ? -10.383 -3.649 -0.387 1.00 92.56 273 SER A O 1
ATOM 2258 N N . ILE A 1 274 ? -11.142 -5.124 -1.909 1.00 93.00 274 ILE A N 1
ATOM 2259 C CA . ILE A 1 274 ? -12.380 -5.476 -1.211 1.00 93.00 274 ILE A CA 1
ATOM 2260 C C . ILE A 1 274 ? -12.062 -6.104 0.147 1.00 93.00 274 ILE A C 1
ATOM 2262 O O . ILE A 1 274 ? -12.691 -5.745 1.142 1.00 93.00 274 ILE A O 1
ATOM 2266 N N . PHE A 1 275 ? -11.067 -6.989 0.221 1.00 93.06 275 PHE A N 1
ATOM 2267 C CA . PHE A 1 275 ? -10.644 -7.611 1.473 1.00 93.06 275 PHE A CA 1
ATOM 2268 C C . PHE A 1 275 ? -10.181 -6.574 2.507 1.00 93.06 275 PHE A C 1
ATOM 2270 O O . PHE A 1 275 ? -10.621 -6.622 3.655 1.00 93.06 275 PHE A O 1
ATOM 2277 N N . PHE A 1 276 ? -9.371 -5.583 2.124 1.00 94.44 276 PHE A N 1
ATOM 2278 C CA . PHE A 1 276 ? -8.971 -4.512 3.045 1.00 94.44 276 PHE A CA 1
ATOM 2279 C C . PHE A 1 276 ? -10.142 -3.598 3.425 1.00 94.44 276 PHE A C 1
ATOM 2281 O O . PHE A 1 276 ? -10.329 -3.284 4.605 1.00 94.44 276 PHE A O 1
ATOM 2288 N N . LEU A 1 277 ? -10.981 -3.213 2.460 1.00 95.75 277 LEU A N 1
ATOM 2289 C CA . LEU A 1 277 ? -12.151 -2.371 2.722 1.00 95.75 277 LEU A CA 1
ATOM 2290 C C . LEU A 1 277 ? -13.227 -3.079 3.551 1.00 95.75 277 LEU A C 1
ATOM 2292 O O . LEU A 1 277 ? -13.965 -2.416 4.277 1.00 95.75 277 LEU A O 1
ATOM 2296 N N . PHE A 1 278 ? -13.286 -4.409 3.537 1.00 94.62 278 PHE A N 1
ATOM 2297 C CA . PHE A 1 278 ? -14.146 -5.182 4.430 1.00 94.62 278 PHE A CA 1
ATOM 2298 C C . PHE A 1 278 ? -13.795 -4.952 5.907 1.00 94.62 278 PHE A C 1
ATOM 2300 O O . PHE A 1 278 ? -14.694 -4.791 6.738 1.00 94.62 278 PHE A O 1
ATOM 2307 N N . PHE A 1 279 ? -12.506 -4.854 6.249 1.00 94.75 279 PHE A N 1
ATOM 2308 C CA . PHE A 1 279 ? -12.092 -4.488 7.607 1.00 94.75 279 PHE A CA 1
ATOM 2309 C C . PHE A 1 279 ? -12.467 -3.045 7.941 1.00 94.75 279 PHE A C 1
ATOM 2311 O O . PHE A 1 279 ? -12.937 -2.782 9.048 1.00 94.75 279 PHE A O 1
ATOM 2318 N N . VAL A 1 280 ? -12.351 -2.116 6.983 1.00 95.25 280 VAL A N 1
ATOM 2319 C CA . VAL A 1 280 ? -12.822 -0.729 7.158 1.00 95.25 280 VAL A CA 1
ATOM 2320 C C . VAL A 1 280 ? -14.326 -0.711 7.430 1.00 95.25 280 VAL A C 1
ATOM 2322 O O . VAL A 1 280 ? -14.774 -0.092 8.394 1.00 95.25 280 VAL A O 1
ATOM 2325 N N . PHE A 1 281 ? -15.109 -1.455 6.651 1.00 94.56 281 PHE A N 1
ATOM 2326 C CA . PHE A 1 281 ? -16.553 -1.584 6.821 1.00 94.56 281 PHE A CA 1
ATOM 2327 C C . PHE A 1 281 ? -16.930 -2.156 8.193 1.00 94.56 281 PHE A C 1
ATOM 2329 O O . PHE A 1 281 ? -17.816 -1.606 8.855 1.00 94.56 281 PHE A O 1
ATOM 2336 N N . LYS A 1 282 ? -16.250 -3.223 8.638 1.00 92.38 282 LYS A N 1
ATOM 2337 C CA . LYS A 1 282 ? -16.448 -3.823 9.968 1.00 92.38 282 LYS A CA 1
ATOM 2338 C C . LYS A 1 282 ? -16.083 -2.861 11.094 1.00 92.38 282 LYS A C 1
ATOM 2340 O O . LYS A 1 282 ? -16.803 -2.793 12.087 1.00 92.38 282 LYS A O 1
ATOM 2345 N N . SER A 1 283 ? -15.020 -2.077 10.919 1.00 92.19 283 SER A N 1
ATOM 2346 C CA . SER A 1 283 ? -14.567 -1.118 11.929 1.00 92.19 283 SER A CA 1
ATOM 2347 C C . SER A 1 283 ? -15.577 -0.020 12.244 1.00 92.19 283 SER A C 1
ATOM 2349 O O . SER A 1 283 ? -15.506 0.580 13.310 1.00 92.19 283 SER A O 1
ATOM 2351 N N . ARG A 1 284 ? -16.559 0.222 11.366 1.00 90.19 284 ARG A N 1
ATOM 2352 C CA . ARG A 1 284 ? -17.575 1.262 11.568 1.00 90.19 284 ARG A CA 1
ATOM 2353 C C . ARG A 1 284 ? -18.367 1.076 12.853 1.00 90.19 284 ARG A C 1
ATOM 2355 O O . ARG A 1 284 ? -18.648 2.074 13.504 1.00 90.19 284 ARG A O 1
ATOM 2362 N N . LYS A 1 285 ? -18.678 -0.174 13.215 1.00 86.44 285 LYS A N 1
ATOM 2363 C CA . LYS A 1 285 ? -19.373 -0.497 14.465 1.00 86.44 285 LYS A CA 1
ATOM 2364 C C . LYS A 1 285 ? -18.540 -0.055 15.672 1.00 86.44 285 LYS A C 1
ATOM 2366 O O . LYS A 1 285 ? -19.015 0.717 16.498 1.00 86.44 285 LYS A O 1
ATOM 2371 N N . GLU A 1 286 ? -17.263 -0.434 15.691 1.00 84.38 286 GLU A N 1
ATOM 2372 C CA . GLU A 1 286 ? -16.322 -0.029 16.742 1.00 84.38 286 GLU A CA 1
ATOM 2373 C C . GLU A 1 286 ? -16.127 1.491 16.787 1.00 84.38 286 GLU A C 1
ATOM 2375 O O . GLU A 1 286 ? -16.106 2.082 17.859 1.00 84.38 286 GLU A O 1
ATOM 2380 N N . ILE A 1 287 ? -16.039 2.153 15.629 1.00 84.12 287 ILE A N 1
ATOM 2381 C CA . ILE A 1 287 ? -15.905 3.614 15.535 1.00 84.12 287 ILE A CA 1
ATOM 2382 C C . ILE A 1 287 ? -17.155 4.328 16.072 1.00 84.12 287 ILE A C 1
ATOM 2384 O O . ILE A 1 287 ? -17.028 5.402 16.663 1.00 84.12 287 ILE A O 1
ATOM 2388 N N . SER A 1 288 ? -18.350 3.772 15.845 1.00 78.00 288 SER A N 1
ATOM 2389 C CA . SER A 1 288 ? -19.603 4.345 16.345 1.00 78.00 288 SER A CA 1
ATOM 2390 C C . SER A 1 288 ? -19.817 4.112 17.839 1.00 78.00 288 SER A C 1
ATOM 2392 O O . SER A 1 288 ? -20.303 5.013 18.514 1.00 78.00 288 SER A O 1
ATOM 2394 N N . GLU A 1 289 ? -19.449 2.935 18.351 1.00 72.69 289 GLU A N 1
ATOM 2395 C CA . GLU A 1 289 ? -19.660 2.542 19.752 1.00 72.69 289 GLU A CA 1
ATOM 2396 C C . GLU A 1 289 ? -18.572 3.113 20.676 1.00 72.69 289 GLU A C 1
ATOM 2398 O O . GLU A 1 289 ? -18.863 3.564 21.782 1.00 72.69 289 GLU A O 1
ATOM 2403 N N . HIS A 1 290 ? -17.325 3.182 20.202 1.00 62.38 290 HIS A N 1
ATOM 2404 C CA . HIS A 1 290 ? -16.171 3.665 20.956 1.00 62.38 290 HIS A CA 1
ATOM 2405 C C . HIS A 1 290 ? -15.684 5.011 20.402 1.00 62.38 290 HIS A C 1
ATOM 2407 O O . HIS A 1 290 ? -14.623 5.105 19.775 1.00 62.38 290 HIS A O 1
ATOM 2413 N N . THR A 1 291 ? -16.433 6.085 20.683 1.00 58.31 291 THR A N 1
ATOM 2414 C CA . THR A 1 291 ? -16.189 7.465 20.196 1.00 58.31 291 THR A CA 1
ATOM 2415 C C . THR A 1 291 ? -14.752 7.980 20.379 1.00 58.31 291 THR A C 1
ATOM 2417 O O . THR A 1 291 ? -14.326 8.898 19.665 1.00 58.31 291 THR A O 1
ATOM 2420 N N . ASN A 1 292 ? -13.993 7.372 21.296 1.00 60.88 292 ASN A N 1
ATOM 2421 C CA . ASN A 1 292 ? -12.651 7.779 21.699 1.00 60.88 292 ASN A CA 1
ATOM 2422 C C . ASN A 1 292 ? -11.503 7.150 20.889 1.00 60.88 292 ASN A C 1
ATOM 2424 O O . ASN A 1 292 ? -10.376 7.630 21.011 1.00 60.88 292 ASN A O 1
ATOM 2428 N N . ASN A 1 293 ? -11.729 6.139 20.034 1.00 76.38 293 ASN A N 1
ATOM 2429 C CA . ASN A 1 293 ? -10.638 5.574 19.224 1.00 76.38 293 ASN A CA 1
ATOM 2430 C C . ASN A 1 293 ? -10.353 6.431 17.973 1.00 76.38 293 ASN A C 1
ATOM 2432 O O . ASN A 1 293 ? -10.679 6.080 16.836 1.00 76.38 293 ASN A O 1
ATOM 2436 N N . VAL A 1 294 ? -9.748 7.602 18.210 1.00 82.88 294 VAL A N 1
ATOM 2437 C CA . VAL A 1 294 ? -9.376 8.586 17.180 1.00 82.88 294 VAL A CA 1
ATOM 2438 C C . VAL A 1 294 ? -8.458 7.967 16.127 1.00 82.88 294 VAL A C 1
ATOM 2440 O O . VAL A 1 294 ? -8.657 8.212 14.941 1.00 82.88 294 VAL A O 1
ATOM 2443 N N . VAL A 1 295 ? -7.514 7.122 16.556 1.00 84.94 295 VAL A N 1
ATOM 2444 C CA . VAL A 1 295 ? -6.539 6.446 15.688 1.00 84.94 295 VAL A CA 1
ATOM 2445 C C . VAL A 1 295 ? -7.256 5.572 14.660 1.00 84.94 295 VAL A C 1
ATOM 2447 O O . VAL A 1 295 ? -7.040 5.730 13.460 1.00 84.94 295 VAL A O 1
ATOM 2450 N N . LEU A 1 296 ? -8.153 4.692 15.121 1.00 88.75 296 LEU A N 1
ATOM 2451 C CA . LEU A 1 296 ? -8.900 3.786 14.250 1.00 88.75 296 LEU A CA 1
ATOM 2452 C C . LEU A 1 296 ? -9.747 4.554 13.232 1.00 88.75 296 LEU A C 1
ATOM 2454 O O . LEU A 1 296 ? -9.715 4.244 12.044 1.00 88.75 296 LEU A O 1
ATOM 2458 N N . ARG A 1 297 ? -10.476 5.582 13.679 1.00 89.88 297 ARG A N 1
ATOM 2459 C CA . ARG A 1 297 ? -11.341 6.383 12.802 1.00 89.88 297 ARG A CA 1
ATOM 2460 C C . ARG A 1 297 ? -10.548 7.157 11.755 1.00 89.88 297 ARG A C 1
ATOM 2462 O O . ARG A 1 297 ? -10.940 7.187 10.591 1.00 89.88 297 ARG A O 1
ATOM 2469 N N . ASP A 1 298 ? -9.461 7.800 12.161 1.00 88.06 298 ASP A N 1
ATOM 2470 C CA . ASP A 1 298 ? -8.649 8.616 11.261 1.00 88.06 298 ASP A CA 1
ATOM 2471 C C . ASP A 1 298 ? -7.941 7.746 10.226 1.00 88.06 298 ASP A C 1
ATOM 2473 O O . ASP A 1 298 ? -7.862 8.118 9.055 1.00 88.06 298 ASP A O 1
ATOM 2477 N N . TYR A 1 299 ? -7.512 6.552 10.637 1.00 90.44 299 TYR A N 1
ATOM 2478 C CA . TYR A 1 299 ? -6.876 5.611 9.735 1.00 90.44 299 TYR A CA 1
ATOM 2479 C C . TYR A 1 299 ? -7.881 4.939 8.784 1.00 90.44 299 TYR A C 1
ATOM 2481 O O . TYR A 1 299 ? -7.609 4.823 7.593 1.00 90.44 299 TYR A O 1
ATOM 2489 N N . ALA A 1 300 ? -9.084 4.591 9.255 1.00 93.44 300 ALA A N 1
ATOM 2490 C CA . ALA A 1 300 ? -10.175 4.103 8.403 1.00 93.44 300 ALA A CA 1
ATOM 2491 C C . ALA A 1 300 ? -10.563 5.133 7.327 1.00 93.44 300 ALA A C 1
ATOM 2493 O O . ALA A 1 300 ? -10.791 4.792 6.163 1.00 93.44 300 ALA A O 1
ATOM 2494 N N . PHE A 1 301 ? -10.606 6.412 7.710 1.00 93.38 301 PHE A N 1
ATOM 2495 C CA . PHE A 1 301 ? -10.846 7.521 6.790 1.00 93.38 301 PHE A CA 1
ATOM 2496 C C . PHE A 1 301 ? -9.738 7.646 5.740 1.00 93.38 301 PHE A C 1
ATOM 2498 O O . PHE A 1 301 ? -10.025 7.786 4.555 1.00 93.38 301 PHE A O 1
ATOM 2505 N N . PHE A 1 302 ? -8.480 7.517 6.156 1.00 92.06 302 PHE A N 1
ATOM 2506 C CA . PHE A 1 302 ? -7.339 7.518 5.248 1.00 92.06 302 PHE A CA 1
ATOM 2507 C C . PHE A 1 302 ? -7.376 6.366 4.237 1.00 92.06 302 PHE A C 1
ATOM 2509 O O . PHE A 1 302 ? -7.266 6.605 3.037 1.00 92.06 302 PHE A O 1
ATOM 2516 N N . VAL A 1 303 ? -7.604 5.132 4.694 1.00 94.62 303 VAL A N 1
ATOM 2517 C CA . VAL A 1 303 ? -7.659 3.952 3.814 1.00 94.62 303 VAL A CA 1
ATOM 2518 C C . VAL A 1 303 ? -8.812 4.050 2.816 1.00 94.62 303 VAL A C 1
ATOM 2520 O O . VAL A 1 303 ? -8.613 3.818 1.626 1.00 94.62 303 VAL A O 1
ATOM 2523 N N . SER A 1 304 ? -10.009 4.432 3.273 1.00 95.56 304 SER A N 1
ATOM 2524 C CA . SER A 1 304 ? -11.169 4.586 2.382 1.00 95.56 304 SER A CA 1
ATOM 2525 C C . SER A 1 304 ? -10.978 5.698 1.347 1.00 95.56 304 SER A C 1
ATOM 2527 O O . SER A 1 304 ? -11.379 5.521 0.201 1.00 95.56 304 SER A O 1
ATOM 2529 N N . PHE A 1 305 ? -10.315 6.803 1.708 1.00 94.81 305 PHE A N 1
ATOM 2530 C CA . PHE A 1 305 ? -9.962 7.863 0.760 1.00 94.81 305 PHE A CA 1
ATOM 2531 C C . PHE A 1 305 ? -8.989 7.365 -0.318 1.00 94.81 305 PHE A C 1
ATOM 2533 O O . PHE A 1 305 ? -9.224 7.569 -1.508 1.00 94.81 305 PHE A O 1
ATOM 2540 N N . LEU A 1 306 ? -7.908 6.689 0.086 1.00 92.94 306 LEU A N 1
ATOM 2541 C CA . LEU A 1 306 ? -6.877 6.212 -0.841 1.00 92.94 306 LEU A CA 1
ATOM 2542 C C . LEU A 1 306 ? -7.363 5.113 -1.793 1.00 92.94 306 LEU A C 1
ATOM 2544 O O . LEU A 1 306 ? -6.756 4.919 -2.842 1.00 92.94 306 LEU A O 1
ATOM 2548 N N . ALA A 1 307 ? -8.449 4.412 -1.464 1.00 94.75 307 ALA A N 1
ATOM 2549 C CA . ALA A 1 307 ? -9.031 3.402 -2.343 1.00 94.75 307 ALA A CA 1
ATOM 2550 C C . ALA A 1 307 ? -9.778 3.999 -3.554 1.00 94.75 307 ALA A C 1
ATOM 2552 O O . ALA A 1 307 ? -9.967 3.308 -4.556 1.00 94.75 307 ALA A O 1
ATOM 2553 N N . LEU A 1 308 ? -10.195 5.272 -3.497 1.00 93.94 308 LEU A N 1
ATOM 2554 C CA . LEU A 1 308 ? -10.992 5.896 -4.562 1.00 93.94 308 LEU A CA 1
ATOM 2555 C C . LEU A 1 308 ? -10.250 6.033 -5.898 1.00 93.94 308 LEU A C 1
ATOM 2557 O O . LEU A 1 308 ? -10.819 5.630 -6.909 1.00 93.94 308 LEU A O 1
ATOM 2561 N N . PRO A 1 309 ? -9.004 6.544 -5.953 1.00 91.00 309 PRO A N 1
ATOM 2562 C CA . PRO A 1 309 ? -8.252 6.623 -7.204 1.00 91.00 309 PRO A CA 1
ATOM 2563 C C . PRO A 1 309 ? -8.120 5.274 -7.900 1.00 91.00 309 PRO A C 1
ATOM 2565 O O . PRO A 1 309 ? -8.256 5.211 -9.114 1.00 91.00 309 PRO A O 1
ATOM 2568 N N . TYR A 1 310 ? -7.914 4.196 -7.135 1.00 91.94 310 TYR A N 1
ATOM 2569 C CA . TYR A 1 310 ? -7.897 2.846 -7.688 1.00 91.94 310 TYR A CA 1
ATOM 2570 C C . TYR A 1 310 ? -9.259 2.465 -8.280 1.00 91.94 310 TYR A C 1
ATOM 2572 O O . TYR A 1 310 ? -9.309 2.040 -9.428 1.00 91.94 310 TYR A O 1
ATOM 2580 N N . ALA A 1 311 ? -10.363 2.675 -7.555 1.00 93.56 311 ALA A N 1
ATOM 2581 C CA . ALA A 1 311 ? -11.706 2.351 -8.046 1.00 93.56 311 ALA A CA 1
ATOM 2582 C C . ALA A 1 311 ? -12.086 3.116 -9.323 1.00 93.56 311 ALA A C 1
ATOM 2584 O O . ALA A 1 311 ? -12.710 2.545 -10.214 1.00 93.56 311 ALA A O 1
ATOM 2585 N N . ILE A 1 312 ? -11.679 4.385 -9.436 1.00 91.25 312 ILE A N 1
ATOM 2586 C CA . ILE A 1 312 ? -11.947 5.220 -10.617 1.00 91.25 312 ILE A CA 1
ATOM 2587 C C . ILE A 1 312 ? -11.324 4.610 -11.875 1.00 91.25 312 ILE A C 1
ATOM 2589 O O . ILE A 1 312 ? -11.907 4.743 -12.946 1.00 91.25 312 ILE A O 1
ATOM 2593 N N . ILE A 1 313 ? -10.192 3.908 -11.763 1.00 88.50 313 ILE A N 1
ATOM 2594 C CA . ILE A 1 313 ? -9.454 3.394 -12.923 1.00 88.50 313 ILE A CA 1
ATOM 2595 C C . ILE A 1 313 ? -9.178 1.886 -12.875 1.00 88.50 313 ILE A C 1
ATOM 2597 O O . ILE A 1 313 ? -8.269 1.425 -13.553 1.00 88.50 313 ILE A O 1
ATOM 2601 N N . TRP A 1 314 ? -9.904 1.095 -12.079 1.00 88.25 314 TRP A N 1
ATOM 2602 C CA . TRP A 1 314 ? -9.472 -0.270 -11.720 1.00 88.25 314 TRP A CA 1
ATOM 2603 C C . TRP A 1 314 ? -9.286 -1.226 -12.919 1.00 88.25 314 TRP A C 1
ATOM 2605 O O . TRP A 1 314 ? -8.434 -2.116 -12.863 1.00 88.25 314 TRP A O 1
ATOM 2615 N N . ILE A 1 315 ? -10.027 -1.013 -14.013 1.00 85.81 315 ILE A N 1
ATOM 2616 C CA . ILE A 1 315 ? -9.907 -1.766 -15.275 1.00 85.81 315 ILE A CA 1
ATOM 2617 C C . ILE A 1 315 ? -8.715 -1.323 -16.137 1.00 85.81 315 ILE A C 1
ATOM 2619 O O . ILE A 1 315 ? -8.246 -2.102 -16.972 1.00 85.81 315 ILE A O 1
ATOM 2623 N N . SER A 1 316 ? -8.184 -0.113 -15.944 1.00 82.69 316 SER A N 1
ATOM 2624 C CA . SER A 1 316 ? -7.067 0.390 -16.749 1.00 82.69 316 SER A CA 1
ATOM 2625 C C . SER A 1 316 ? -5.797 -0.458 -16.546 1.00 82.69 316 SER A C 1
ATOM 2627 O O . SER A 1 316 ? -5.565 -0.981 -15.450 1.00 82.69 316 SER A O 1
ATOM 2629 N N . PRO A 1 317 ? -4.931 -0.585 -17.569 1.00 75.00 317 PRO A N 1
ATOM 2630 C CA . PRO A 1 317 ? -3.634 -1.260 -17.454 1.00 75.00 317 PRO A CA 1
ATOM 2631 C C . PRO A 1 317 ? -2.717 -0.690 -16.363 1.00 75.00 317 PRO A C 1
ATOM 2633 O O . PRO A 1 317 ? -1.893 -1.413 -15.814 1.00 75.00 317 PRO A O 1
ATOM 2636 N N . PHE A 1 318 ? -2.900 0.577 -15.977 1.00 77.50 318 PHE A N 1
ATOM 2637 C CA . PHE A 1 318 ? -2.108 1.252 -14.944 1.00 77.50 318 PHE A CA 1
ATOM 2638 C C . PHE A 1 318 ? -2.735 1.208 -13.545 1.00 77.50 318 PHE A C 1
ATOM 2640 O O . PHE A 1 318 ? -2.165 1.763 -12.599 1.00 77.50 318 PHE A O 1
ATOM 2647 N N . SER A 1 319 ? -3.880 0.540 -13.371 1.00 81.56 319 SER A N 1
ATOM 2648 C CA . SER A 1 319 ? -4.627 0.531 -12.107 1.00 81.56 319 SER A CA 1
ATOM 2649 C C . SER A 1 319 ? -3.826 -0.003 -10.921 1.00 81.56 319 SER A C 1
ATOM 2651 O O . SER A 1 319 ? -3.939 0.503 -9.804 1.00 81.56 319 SER A O 1
ATOM 2653 N N . TYR A 1 320 ? -2.939 -0.964 -11.167 1.00 78.00 320 TYR A N 1
ATOM 2654 C CA . TYR A 1 320 ? -2.062 -1.555 -10.162 1.00 78.00 320 TYR A CA 1
ATOM 2655 C C . TYR A 1 320 ? -1.171 -0.523 -9.448 1.00 78.00 320 TYR A C 1
ATOM 2657 O O . TYR A 1 320 ? -0.939 -0.632 -8.245 1.00 78.00 320 TYR A O 1
ATOM 2665 N N . ARG A 1 321 ? -0.750 0.548 -10.139 1.00 78.81 321 ARG A N 1
ATOM 2666 C CA . ARG A 1 321 ? 0.029 1.643 -9.532 1.00 78.81 321 ARG A CA 1
ATOM 2667 C C . ARG A 1 321 ? -0.765 2.390 -8.468 1.00 78.81 321 ARG A C 1
ATOM 2669 O O . ARG A 1 321 ? -0.202 2.814 -7.462 1.00 78.81 321 ARG A O 1
ATOM 2676 N N . PHE A 1 322 ? -2.072 2.531 -8.669 1.00 83.19 322 PHE A N 1
ATOM 2677 C CA . PHE A 1 322 ? -2.983 3.158 -7.713 1.00 83.19 322 PHE A CA 1
ATOM 2678 C C . PHE A 1 322 ? -3.407 2.180 -6.620 1.00 83.19 322 PHE A C 1
ATOM 2680 O O . PHE A 1 322 ? -3.625 2.599 -5.485 1.00 83.19 322 PHE A O 1
ATOM 2687 N N . MET A 1 323 ? -3.435 0.880 -6.928 1.00 86.81 323 MET A N 1
ATOM 2688 C CA . MET A 1 323 ? -3.606 -0.168 -5.927 1.00 86.81 323 MET A CA 1
ATOM 2689 C C . MET A 1 323 ? -2.512 -0.076 -4.856 1.00 86.81 323 MET A C 1
ATOM 2691 O O . MET A 1 323 ? -2.817 0.017 -3.668 1.00 86.81 323 MET A O 1
ATOM 2695 N N . TYR A 1 324 ? -1.241 0.042 -5.260 1.00 82.12 324 TYR A N 1
ATOM 2696 C CA . TYR A 1 324 ? -0.119 0.144 -4.317 1.00 82.12 324 TYR A CA 1
ATOM 2697 C C . TYR A 1 324 ? -0.240 1.278 -3.312 1.00 82.12 324 TYR A C 1
ATOM 2699 O O . TYR A 1 324 ? 0.145 1.114 -2.157 1.00 82.12 324 TYR A O 1
ATOM 270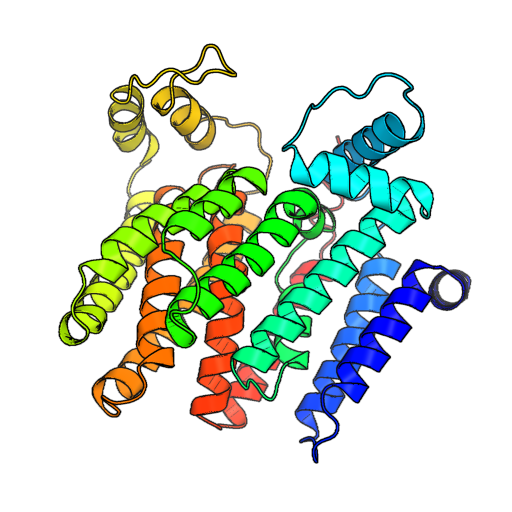7 N N . ILE A 1 325 ? -0.778 2.420 -3.742 1.00 84.56 325 ILE A N 1
ATOM 2708 C CA . ILE A 1 325 ? -0.956 3.600 -2.894 1.00 84.56 325 ILE A CA 1
ATOM 2709 C C . ILE A 1 325 ? -1.810 3.250 -1.672 1.00 84.56 325 ILE A C 1
ATOM 2711 O O . ILE A 1 325 ? -1.469 3.648 -0.560 1.00 84.56 325 ILE A O 1
ATOM 2715 N N . PHE A 1 326 ? -2.901 2.502 -1.859 1.00 88.62 326 PHE A N 1
ATOM 2716 C CA . PHE A 1 326 ? -3.778 2.110 -0.756 1.00 88.62 326 PHE A CA 1
ATOM 2717 C C . PHE A 1 326 ? -3.377 0.766 -0.124 1.00 88.62 326 PHE A C 1
ATOM 2719 O O . PHE A 1 326 ? -3.775 0.504 1.011 1.00 88.62 326 PHE A O 1
ATOM 2726 N N . TYR A 1 327 ? -2.584 -0.061 -0.813 1.00 89.19 327 TYR A N 1
ATOM 2727 C CA . TYR A 1 327 ? -2.213 -1.416 -0.399 1.00 89.19 327 TYR A CA 1
ATOM 2728 C C . TYR A 1 327 ? -1.625 -1.473 1.013 1.00 89.19 327 TYR A C 1
ATOM 2730 O O . TYR A 1 327 ? -2.199 -2.108 1.898 1.00 89.19 327 TYR A O 1
ATOM 2738 N N . LEU A 1 328 ? -0.505 -0.781 1.251 1.00 89.12 328 LEU A N 1
ATOM 2739 C CA . LEU A 1 328 ? 0.159 -0.814 2.555 1.00 89.12 328 LEU A CA 1
ATOM 2740 C C . LEU A 1 328 ? -0.701 -0.181 3.670 1.00 89.12 328 LEU A C 1
ATOM 2742 O O . LEU A 1 328 ? -0.829 -0.803 4.730 1.00 89.12 328 LEU A O 1
ATOM 2746 N N . PRO A 1 329 ? -1.342 0.991 3.465 1.00 91.38 329 PRO A N 1
ATOM 2747 C CA . PRO A 1 329 ? -2.328 1.521 4.406 1.00 91.38 329 PRO A CA 1
ATOM 2748 C C . PRO A 1 329 ? -3.449 0.534 4.752 1.00 91.38 329 PRO A C 1
ATOM 2750 O O . PRO A 1 329 ? -3.745 0.336 5.930 1.00 91.38 329 PRO A O 1
ATOM 2753 N N . GLY A 1 330 ? -4.057 -0.107 3.751 1.00 93.38 330 GLY A N 1
ATOM 2754 C CA . GLY A 1 330 ? -5.149 -1.063 3.934 1.00 93.38 330 GLY A CA 1
ATOM 2755 C C . GLY A 1 330 ? -4.710 -2.319 4.681 1.00 93.38 330 GLY A C 1
ATOM 2756 O O . GLY A 1 330 ? -5.389 -2.760 5.611 1.00 93.38 330 GLY A O 1
ATOM 2757 N N . LEU A 1 331 ? -3.530 -2.837 4.346 1.00 93.50 331 LEU A N 1
ATOM 2758 C CA . LEU A 1 331 ? -2.922 -3.981 5.008 1.00 93.50 331 LEU A CA 1
ATOM 2759 C C . LEU A 1 331 ? -2.664 -3.693 6.490 1.00 93.50 331 LEU A C 1
ATOM 2761 O O . LEU A 1 331 ? -3.167 -4.412 7.355 1.00 93.50 331 LEU A O 1
ATOM 2765 N N . ILE A 1 332 ? -1.944 -2.615 6.806 1.00 92.62 332 ILE A N 1
ATOM 2766 C CA . ILE A 1 332 ? -1.638 -2.259 8.198 1.00 92.62 332 ILE A CA 1
ATOM 2767 C C . ILE A 1 332 ? -2.932 -1.962 8.969 1.00 92.62 332 ILE A C 1
ATOM 2769 O O . ILE A 1 332 ? -3.063 -2.386 10.117 1.00 92.62 332 ILE A O 1
ATOM 2773 N N . PHE A 1 333 ? -3.906 -1.282 8.354 1.00 94.00 333 PHE A N 1
ATOM 2774 C CA . PHE A 1 333 ? -5.209 -1.039 8.973 1.00 94.00 333 PHE A CA 1
ATOM 2775 C C . PHE A 1 333 ? -5.942 -2.342 9.313 1.00 94.00 333 PHE A C 1
ATOM 2777 O O . PHE A 1 333 ? -6.473 -2.473 10.416 1.00 94.00 333 PHE A O 1
ATOM 2784 N N . SER A 1 334 ? -5.954 -3.315 8.398 1.00 94.75 334 SER A N 1
ATOM 2785 C CA . SER A 1 334 ? -6.649 -4.587 8.609 1.00 94.75 334 SER A CA 1
ATOM 2786 C C . SER A 1 334 ? -6.103 -5.352 9.820 1.00 94.75 334 SER A C 1
ATOM 2788 O O . SER A 1 334 ? -6.881 -5.774 10.675 1.00 94.75 334 SER A O 1
ATOM 2790 N N . VAL A 1 335 ? -4.776 -5.435 9.971 1.00 92.31 335 VAL A N 1
ATOM 2791 C CA . VAL A 1 335 ? -4.151 -6.092 11.132 1.00 92.31 335 VAL A CA 1
ATOM 2792 C C . VAL A 1 335 ? -4.282 -5.246 12.402 1.00 92.31 335 VAL A C 1
ATOM 2794 O O . VAL A 1 335 ? -4.537 -5.787 13.476 1.00 92.31 335 VAL A O 1
ATOM 2797 N N . TYR A 1 336 ? -4.194 -3.915 12.300 1.00 91.44 336 TYR A N 1
ATOM 2798 C CA . TYR A 1 336 ? -4.453 -3.016 13.430 1.00 91.44 336 TYR A CA 1
ATOM 2799 C C . TYR A 1 336 ? -5.861 -3.218 14.006 1.00 91.44 336 TYR A C 1
ATOM 2801 O O . TYR A 1 336 ? -6.033 -3.311 15.222 1.00 91.44 336 TYR A O 1
ATOM 2809 N N . PHE A 1 337 ? -6.865 -3.340 13.137 1.00 92.06 337 PHE A N 1
ATOM 2810 C CA . PHE A 1 337 ? -8.237 -3.605 13.548 1.00 92.06 337 PHE A CA 1
ATOM 2811 C C . PHE A 1 337 ? -8.398 -4.988 14.198 1.00 92.06 337 PHE A C 1
ATOM 2813 O O . PHE A 1 337 ? -9.080 -5.098 15.216 1.00 92.06 337 PHE A O 1
ATOM 2820 N N . LEU A 1 338 ? -7.734 -6.026 13.675 1.00 90.62 338 LEU A N 1
ATOM 2821 C CA . LEU A 1 338 ? -7.718 -7.355 14.301 1.00 90.62 338 LEU A CA 1
ATOM 2822 C C . LEU A 1 338 ? -7.151 -7.322 15.728 1.00 90.62 338 LEU A C 1
ATOM 2824 O O . LEU A 1 338 ? -7.737 -7.936 16.620 1.00 90.62 338 LEU A O 1
ATOM 2828 N N . ASN A 1 339 ? -6.086 -6.547 15.956 1.00 87.19 339 ASN A N 1
ATOM 2829 C CA . ASN A 1 339 ? -5.479 -6.350 17.279 1.00 87.19 339 ASN A CA 1
ATOM 2830 C C . ASN A 1 339 ? -6.408 -5.642 18.266 1.00 87.19 339 ASN A C 1
ATOM 2832 O O . ASN A 1 339 ? -6.406 -5.959 19.452 1.00 87.19 339 ASN A O 1
ATOM 2836 N N . ILE A 1 340 ? -7.265 -4.739 17.784 1.00 86.69 340 ILE A N 1
ATOM 2837 C CA . ILE A 1 340 ? -8.309 -4.133 18.619 1.00 86.69 340 ILE A CA 1
ATOM 2838 C C . ILE A 1 340 ? -9.403 -5.150 18.955 1.00 86.69 340 ILE A C 1
ATOM 2840 O O . ILE A 1 340 ? -9.812 -5.238 20.109 1.00 86.69 340 ILE A O 1
ATOM 2844 N N . GLN A 1 341 ? -9.872 -5.926 17.972 1.00 86.00 341 GLN A N 1
ATOM 2845 C CA . GLN A 1 341 ? -10.924 -6.918 18.211 1.00 86.00 341 GLN A CA 1
ATOM 2846 C C . GLN A 1 341 ? -10.458 -8.065 19.113 1.00 86.00 341 GLN A C 1
ATOM 2848 O O . GLN A 1 341 ? -11.275 -8.648 19.823 1.00 86.00 341 GLN A O 1
ATOM 2853 N N . ASN A 1 342 ? -9.167 -8.410 19.063 1.00 81.31 342 ASN A N 1
ATOM 2854 C CA . ASN A 1 342 ? -8.547 -9.486 19.838 1.00 81.31 342 ASN A CA 1
ATOM 2855 C C . ASN A 1 342 ? -9.289 -10.838 19.710 1.00 81.31 342 ASN A C 1
ATOM 2857 O O . ASN A 1 342 ? -9.373 -11.631 20.648 1.00 81.31 342 ASN A O 1
ATOM 2861 N N . GLN A 1 343 ? -9.869 -11.104 18.533 1.00 81.19 343 GLN A N 1
ATOM 2862 C CA . GLN A 1 343 ? -10.610 -12.334 18.252 1.00 81.19 343 GLN A CA 1
ATOM 2863 C C . GLN A 1 343 ? -9.730 -13.325 17.499 1.00 81.19 343 GLN A C 1
ATOM 2865 O O . GLN A 1 343 ? -9.479 -13.168 16.305 1.00 81.19 343 GLN A O 1
ATOM 2870 N N . ILE A 1 344 ? -9.328 -14.404 18.173 1.00 79.56 344 ILE A N 1
ATOM 2871 C CA . ILE A 1 344 ? -8.409 -15.402 17.607 1.00 79.56 344 ILE A CA 1
ATOM 2872 C C . ILE A 1 344 ? -8.914 -16.022 16.291 1.00 79.56 344 ILE A C 1
ATOM 2874 O O . ILE A 1 344 ? -8.134 -16.265 15.374 1.00 79.56 344 ILE A O 1
ATOM 2878 N N . LYS A 1 345 ? -10.234 -16.203 16.143 1.00 79.94 345 LYS A N 1
ATOM 2879 C CA . LYS A 1 345 ? -10.852 -16.716 14.907 1.00 79.94 345 LYS A CA 1
ATOM 2880 C C . LYS A 1 345 ? -10.612 -15.789 13.712 1.00 79.94 345 LYS A C 1
ATOM 2882 O O . LYS A 1 345 ? -10.340 -16.266 12.615 1.00 79.94 345 LYS A O 1
ATOM 2887 N N . SER A 1 346 ? -10.677 -14.477 13.927 1.00 83.81 346 SER A N 1
ATOM 2888 C CA . SER A 1 346 ? -10.448 -13.476 12.882 1.00 83.81 346 SER A CA 1
ATOM 2889 C C . SER A 1 346 ? -8.986 -13.465 12.427 1.00 83.81 346 SER A C 1
ATOM 2891 O O . SER A 1 346 ? -8.723 -13.294 11.240 1.00 83.81 346 SER A O 1
ATOM 2893 N N . TYR A 1 347 ? -8.048 -13.736 13.339 1.00 83.56 347 TYR A N 1
ATOM 2894 C CA . TYR A 1 347 ? -6.638 -13.930 13.001 1.00 83.56 347 TYR A CA 1
ATOM 2895 C C . TYR A 1 347 ? -6.395 -15.179 12.153 1.00 83.56 347 TYR A C 1
ATOM 2897 O O . TYR A 1 347 ? -5.698 -15.093 11.147 1.00 83.56 347 TYR A O 1
ATOM 2905 N N . TYR A 1 348 ? -6.988 -16.322 12.513 1.00 81.50 348 TYR A N 1
ATOM 2906 C CA . TYR A 1 348 ? -6.870 -17.540 11.704 1.00 81.50 348 TYR A CA 1
ATOM 2907 C C . TYR A 1 348 ? -7.483 -17.375 10.317 1.00 81.50 348 TYR A C 1
ATOM 2909 O O . TYR A 1 348 ? -6.890 -17.811 9.335 1.00 81.50 348 TYR A O 1
ATOM 2917 N N . PHE A 1 349 ? -8.635 -16.709 10.223 1.00 84.94 349 PHE A N 1
ATOM 2918 C CA . PHE A 1 349 ? -9.238 -16.381 8.936 1.00 84.94 349 PHE A CA 1
ATOM 2919 C C . PHE A 1 349 ? -8.314 -15.493 8.093 1.00 84.94 349 PHE A C 1
ATOM 2921 O O . PHE A 1 349 ? -8.080 -15.791 6.926 1.00 84.94 349 PHE A O 1
ATOM 2928 N N . TYR A 1 350 ? -7.739 -14.441 8.685 1.00 88.88 350 TYR A N 1
ATOM 2929 C CA . TYR A 1 350 ? -6.787 -13.577 7.988 1.00 88.88 350 TYR A CA 1
ATOM 2930 C C . TYR A 1 350 ? -5.554 -14.356 7.517 1.00 88.88 350 TYR A C 1
ATOM 2932 O O . TYR A 1 350 ? -5.159 -14.238 6.362 1.00 88.88 350 TYR A O 1
ATOM 2940 N N . LEU A 1 351 ? -4.983 -15.197 8.385 1.00 85.12 351 LEU A N 1
ATOM 2941 C CA . LEU A 1 351 ? -3.840 -16.045 8.055 1.00 85.12 351 LEU A CA 1
ATOM 2942 C C . LEU A 1 351 ? -4.164 -17.016 6.913 1.00 85.12 351 LEU A C 1
ATOM 2944 O O . LEU A 1 351 ? -3.352 -17.176 6.010 1.00 85.12 351 LEU A O 1
ATOM 2948 N N . LEU A 1 352 ? -5.351 -17.626 6.914 1.00 83.31 352 LEU A N 1
ATOM 2949 C CA . LEU A 1 352 ? -5.800 -18.499 5.830 1.00 83.31 352 LEU A CA 1
ATOM 2950 C C . LEU A 1 352 ? -5.869 -17.742 4.499 1.00 83.31 352 LEU A C 1
ATOM 2952 O O . LEU A 1 352 ? -5.363 -18.237 3.497 1.00 83.31 352 LEU A O 1
ATOM 2956 N N . VAL A 1 353 ? -6.448 -16.537 4.489 1.00 85.44 353 VAL A N 1
ATOM 2957 C CA . VAL A 1 353 ? -6.515 -15.694 3.283 1.00 85.44 353 VAL A CA 1
ATOM 2958 C C . VAL A 1 353 ? -5.113 -15.338 2.785 1.00 85.44 353 VAL A C 1
ATOM 2960 O O . VAL A 1 353 ? -4.848 -15.440 1.591 1.00 85.44 353 VAL A O 1
ATOM 2963 N N . VAL A 1 354 ? -4.201 -14.980 3.694 1.00 84.94 354 VAL A N 1
ATOM 2964 C CA . VAL A 1 354 ? -2.791 -14.698 3.384 1.00 84.94 354 VAL A CA 1
ATOM 2965 C C . VAL A 1 354 ? -2.099 -15.915 2.768 1.00 84.94 354 VAL A C 1
ATOM 2967 O O . VAL A 1 354 ? -1.435 -15.778 1.745 1.00 84.94 354 VAL A O 1
ATOM 2970 N N . LEU A 1 355 ? -2.290 -17.108 3.337 1.00 79.56 355 LEU A N 1
ATOM 2971 C CA . LEU A 1 355 ? -1.711 -18.350 2.820 1.00 79.56 355 LEU A CA 1
ATOM 2972 C C . LEU A 1 355 ? -2.253 -18.703 1.436 1.00 79.56 355 LEU A C 1
ATOM 2974 O O . LEU A 1 355 ? -1.475 -19.008 0.539 1.00 79.56 355 LEU A O 1
ATOM 2978 N N . VAL A 1 356 ? -3.572 -18.633 1.248 1.00 78.31 356 VAL A N 1
ATOM 2979 C CA . VAL A 1 356 ? -4.218 -18.910 -0.042 1.00 78.31 356 VAL A CA 1
ATOM 2980 C C . VAL A 1 356 ? -3.730 -17.930 -1.105 1.00 78.31 356 VAL A C 1
ATOM 2982 O O . VAL A 1 356 ? -3.356 -18.349 -2.197 1.00 78.31 356 VAL A O 1
ATOM 2985 N N . ALA A 1 357 ? -3.664 -16.637 -0.787 1.00 77.75 357 ALA A N 1
ATOM 2986 C CA . ALA A 1 357 ? -3.141 -15.645 -1.716 1.00 77.75 357 ALA A CA 1
ATOM 2987 C C . ALA A 1 357 ? -1.652 -15.854 -2.011 1.00 77.75 357 ALA A C 1
ATOM 2989 O O . ALA A 1 357 ? -1.253 -15.747 -3.164 1.00 77.75 357 ALA A O 1
ATOM 2990 N N . GLY A 1 358 ? -0.852 -16.239 -1.012 1.00 73.19 358 GLY A N 1
ATOM 2991 C CA . GLY A 1 358 ? 0.525 -16.675 -1.220 1.00 73.19 358 GLY A CA 1
ATOM 2992 C C . GLY A 1 358 ? 0.598 -17.841 -2.209 1.00 73.19 358 GLY A C 1
ATOM 2993 O O . GLY A 1 358 ? 1.338 -17.774 -3.181 1.00 73.19 358 GLY A O 1
ATOM 2994 N N . LEU A 1 359 ? -0.220 -18.881 -2.043 1.00 71.06 359 LEU A N 1
ATOM 2995 C CA . LEU A 1 359 ? -0.259 -20.009 -2.981 1.00 71.06 359 LEU A CA 1
ATOM 2996 C C . LEU A 1 359 ? -0.650 -19.584 -4.403 1.00 71.06 359 LEU A C 1
ATOM 2998 O O . LEU A 1 359 ? -0.052 -20.072 -5.354 1.00 71.06 359 LEU A O 1
ATOM 3002 N N . PHE A 1 360 ? -1.590 -18.653 -4.575 1.00 69.44 360 PHE A N 1
ATOM 3003 C CA . PHE A 1 360 ? -1.912 -18.113 -5.902 1.00 69.44 360 PHE A CA 1
ATOM 3004 C C . PHE A 1 360 ? -0.765 -17.285 -6.490 1.00 69.44 360 PHE A C 1
ATOM 3006 O O . PHE A 1 360 ? -0.425 -17.431 -7.664 1.00 69.44 360 PHE A O 1
ATOM 3013 N N . THR A 1 361 ? -0.138 -16.450 -5.666 1.00 68.19 361 THR A N 1
ATOM 3014 C CA . THR A 1 361 ? 0.996 -15.602 -6.037 1.00 68.19 361 THR A CA 1
ATOM 3015 C C . THR A 1 361 ? 2.244 -16.413 -6.411 1.00 68.19 361 THR A C 1
ATOM 3017 O O . THR A 1 361 ? 2.979 -16.020 -7.317 1.00 68.19 361 THR A O 1
ATOM 3020 N N . TYR A 1 362 ? 2.507 -17.520 -5.711 1.00 61.53 362 TYR A N 1
ATOM 3021 C CA . TYR A 1 362 ? 3.754 -18.291 -5.815 1.00 61.53 362 TYR A CA 1
ATOM 3022 C C . TYR A 1 362 ? 3.609 -19.635 -6.531 1.00 61.53 362 TYR A C 1
ATOM 3024 O O . TYR A 1 362 ? 4.596 -20.159 -7.031 1.00 61.53 362 TYR A O 1
ATOM 3032 N N . GLY A 1 363 ? 2.409 -20.207 -6.581 1.00 56.44 363 GLY A N 1
ATOM 3033 C CA . GLY A 1 363 ? 2.140 -21.506 -7.202 1.00 56.44 363 GLY A CA 1
ATOM 3034 C C . GLY A 1 363 ? 1.657 -21.422 -8.646 1.00 56.44 363 GLY A C 1
ATOM 3035 O O . GLY A 1 363 ? 1.397 -22.455 -9.258 1.00 56.44 363 GLY A O 1
ATOM 3036 N N . SER A 1 364 ? 1.496 -20.218 -9.196 1.00 55.16 364 SER A N 1
ATOM 3037 C CA . SER A 1 364 ? 0.946 -20.033 -10.532 1.00 55.16 364 SER A CA 1
ATOM 3038 C C . SER A 1 364 ? 2.047 -19.625 -11.529 1.00 55.16 364 SER A C 1
ATOM 3040 O O . SER A 1 364 ? 2.711 -18.607 -11.354 1.00 55.16 364 SER A O 1
ATOM 3042 N N . ASN A 1 365 ? 2.235 -20.408 -12.609 1.00 47.16 365 ASN A N 1
ATOM 3043 C CA . ASN A 1 365 ? 3.131 -20.089 -13.750 1.00 47.16 365 ASN A CA 1
ATOM 3044 C C . ASN A 1 365 ? 2.679 -18.844 -14.535 1.00 47.16 365 ASN A C 1
ATOM 3046 O O . ASN A 1 365 ? 3.241 -18.462 -15.551 1.00 47.16 365 ASN A O 1
ATOM 3050 N N . THR A 1 366 ? 1.630 -18.192 -14.073 1.00 41.66 366 THR A N 1
ATOM 3051 C CA . THR A 1 366 ? 0.933 -17.088 -14.715 1.00 41.66 366 THR A CA 1
ATOM 3052 C C . THR A 1 366 ? 1.834 -15.861 -14.934 1.00 41.66 366 THR A C 1
ATOM 3054 O O . THR A 1 366 ? 1.520 -15.012 -15.768 1.00 41.66 366 THR A O 1
ATOM 3057 N N . PHE A 1 367 ? 2.974 -15.782 -14.235 1.00 44.41 367 PHE A N 1
ATOM 3058 C CA . PHE A 1 367 ? 3.981 -14.723 -14.373 1.00 44.41 367 PHE A CA 1
ATOM 3059 C C . PHE A 1 367 ? 5.220 -15.114 -15.188 1.00 44.41 367 PHE A C 1
ATOM 3061 O O . PHE A 1 367 ? 5.962 -14.220 -15.579 1.00 44.41 367 PHE A O 1
ATOM 3068 N N . SER A 1 368 ? 5.416 -16.396 -15.538 1.00 36.16 368 SER A N 1
ATOM 3069 C CA . SER A 1 368 ? 6.445 -16.777 -16.524 1.00 36.16 368 SER A CA 1
ATOM 3070 C C . SER A 1 368 ? 6.109 -16.278 -17.934 1.00 36.16 368 SER A C 1
ATOM 3072 O O . SER A 1 368 ? 6.912 -16.434 -18.840 1.00 36.16 368 SER A O 1
ATOM 3074 N N . ASN A 1 369 ? 4.915 -15.701 -18.120 1.00 33.78 369 ASN A N 1
ATOM 3075 C CA . ASN A 1 369 ? 4.453 -15.097 -19.365 1.00 33.78 369 ASN A CA 1
ATOM 3076 C C . ASN A 1 369 ? 4.627 -13.570 -19.408 1.00 33.78 369 ASN A C 1
ATOM 3078 O O . ASN A 1 369 ? 4.182 -12.957 -20.371 1.00 33.78 369 ASN A O 1
ATOM 3082 N N . PHE A 1 370 ? 5.346 -12.953 -18.459 1.00 36.81 370 PHE A N 1
ATOM 3083 C CA . PHE A 1 370 ? 6.046 -11.684 -18.734 1.00 36.81 370 PHE A CA 1
ATOM 3084 C C . PHE A 1 370 ? 7.290 -11.933 -19.613 1.00 36.81 370 PHE A C 1
ATOM 3086 O O . PHE A 1 370 ? 8.336 -11.322 -19.424 1.00 36.81 370 PHE A O 1
ATOM 3093 N N . ASN A 1 371 ? 7.178 -12.867 -20.559 1.00 28.64 371 ASN A N 1
ATOM 3094 C CA . ASN A 1 371 ? 8.155 -13.066 -21.610 1.00 28.64 371 ASN A CA 1
ATOM 3095 C C . ASN A 1 371 ? 7.875 -12.003 -22.664 1.00 28.64 371 ASN A C 1
ATOM 3097 O O . ASN A 1 371 ? 6.866 -12.079 -23.370 1.00 28.64 371 ASN A O 1
ATOM 3101 N N . TYR A 1 372 ? 8.769 -11.028 -22.732 1.00 34.94 372 TYR A N 1
ATOM 3102 C CA . TYR A 1 372 ? 9.011 -10.264 -23.943 1.00 34.94 372 TYR A CA 1
ATOM 3103 C C . TYR A 1 372 ? 10.364 -10.683 -24.497 1.00 34.94 372 TYR A C 1
ATOM 3105 O O . TYR A 1 372 ? 11.342 -10.641 -23.715 1.00 34.94 372 TYR A O 1
#

InterPro domains:
  IPR049458 Transmembrane protein EpsG-like [PF14897] (40-362)

pLDDT: mean 74.71, std 14.93, range [28.64, 96.62]

Secondary structure (DSSP, 8-state):
-HHHHHHHHSHHHHHHHHHHHHHHHTT-S---HHHHHHHHHHHHHHHHHHHH--TTS-HHHHHHHHHHHHHHH-SS----S-HHHHHHHHHHHTT--HHHHHHHHHHHHHHHHHHHHHHTT-S-HHHHHHHHHHHS-SHHHHHTHHHHHHHHHHHHHHHHHHHHH--S-GGGGGHHHHH-GGGGGHHHHHHHHHH--GGGHHHHHHHHHHHHHHHHHHHHHS-THHHHHHHHHT---B-TTSSSBHHHHHHHHHH----SS-HHHHHHHHHHHHHHHHHHHHHHHHHHH-TT-HHHHHHHHHHHHHHHHHHHTTTSTTHHHHHHHHHHHHHHHHHHHHHHHT-HHHHHHHHHHHHHHHHHHHH-GGGTT---